Protein AF-A0A3M1DA93-F1 (afdb_monomer_lite)

Radius of gyration: 24.8 Å; chains: 1; bounding box: 54×38×64 Å

Sequence (195 aa):
GLRAFLDSPYNQVADVKMYYFFADISRTALIVLGVLFLLSIVIRNFWCRYLCPYGALLGLVSLVSPQKIRRDPVSCIDCAKCALACPSRIKVDKVRTVISDECTGCLNCVDVCPVKDTLWLESVPLKRRVPKRLVPALVVGGFVLITGLAMLTGHWQNNMSVNDYIRQRAAIRMYGHPTSLEDISRMNHQAQPRK

Secondary structure (DSSP, 8-state):
-HHHHHTSHHHHHHHHHHHHHHHT--HHHHHHHHHHHHHHHHTTTHIIIII-HHHHHHHHHHHH-SEEEEE-TTT-----HHHHH-TT---GGG-SB---TT-----HHHHT-SSTTSEEEEESS------TTHHHHHHHHHHHHHHHHHHHTTTTS----HHHHHHHHHTTTT-----SHHHHHHHHHHHSPP-

Structure (mmCIF, N/CA/C/O backbone):
data_AF-A0A3M1DA93-F1
#
_entry.id   AF-A0A3M1DA93-F1
#
loop_
_atom_site.group_PDB
_atom_site.id
_atom_site.type_symbol
_atom_site.label_atom_id
_atom_site.label_alt_id
_atom_site.label_comp_id
_atom_site.label_asym_id
_atom_site.label_entity_id
_atom_site.label_seq_id
_atom_site.pdbx_PDB_ins_code
_atom_site.Cartn_x
_atom_site.Cartn_y
_atom_site.Cartn_z
_atom_site.occupancy
_atom_site.B_iso_or_equiv
_atom_site.auth_seq_id
_atom_site.auth_comp_id
_atom_site.auth_asym_id
_atom_site.auth_atom_id
_atom_site.pdbx_PDB_model_num
ATOM 1 N N . GLY A 1 1 ? 28.855 5.219 -9.572 1.00 76.75 1 GLY A N 1
ATOM 2 C CA . GLY A 1 1 ? 28.128 6.073 -8.604 1.00 76.75 1 GLY A CA 1
ATOM 3 C C . GLY A 1 1 ? 26.712 6.328 -9.093 1.00 76.75 1 GLY A C 1
ATOM 4 O O . GLY A 1 1 ? 26.466 6.107 -10.269 1.00 76.75 1 GLY A O 1
ATOM 5 N N . LEU A 1 2 ? 25.801 6.789 -8.225 1.00 75.75 2 LEU A N 1
ATOM 6 C CA . LEU A 1 2 ? 24.363 6.932 -8.531 1.00 75.75 2 LEU A CA 1
ATOM 7 C C . LEU A 1 2 ? 24.076 7.735 -9.814 1.00 75.75 2 LEU A C 1
ATOM 9 O O . LEU A 1 2 ? 23.314 7.270 -10.650 1.00 75.75 2 LEU A O 1
ATOM 13 N N . ARG A 1 3 ? 24.743 8.881 -10.019 1.00 75.88 3 ARG A N 1
ATOM 14 C CA . ARG A 1 3 ? 24.588 9.691 -11.247 1.00 75.88 3 ARG A CA 1
ATOM 15 C C . ARG A 1 3 ? 24.952 8.915 -12.517 1.00 75.88 3 ARG A C 1
ATOM 17 O O . ARG A 1 3 ? 24.169 8.868 -13.449 1.00 75.88 3 ARG A O 1
ATOM 24 N N . ALA A 1 4 ? 26.074 8.195 -12.498 1.00 78.81 4 ALA A N 1
ATOM 25 C CA . ALA A 1 4 ? 26.498 7.369 -13.631 1.00 78.81 4 ALA A CA 1
ATOM 26 C C . ALA A 1 4 ? 25.526 6.217 -13.949 1.00 78.81 4 ALA A C 1
ATOM 28 O O . ALA A 1 4 ? 25.475 5.763 -15.086 1.00 78.81 4 ALA A O 1
ATOM 29 N N . PHE A 1 5 ? 24.772 5.729 -12.958 1.00 81.44 5 PHE A N 1
ATOM 30 C CA . PHE A 1 5 ? 23.715 4.744 -13.187 1.00 81.44 5 PHE A CA 1
ATOM 31 C C . PHE A 1 5 ? 22.460 5.396 -13.778 1.00 81.44 5 PHE A C 1
ATOM 33 O O . PHE A 1 5 ? 21.931 4.894 -14.766 1.00 81.44 5 PHE A O 1
ATOM 40 N N . LEU A 1 6 ? 22.018 6.524 -13.213 1.00 80.25 6 LEU A N 1
ATOM 41 C CA . LEU A 1 6 ? 20.842 7.261 -13.687 1.00 80.25 6 LEU A CA 1
ATOM 42 C C . LEU A 1 6 ? 20.991 7.714 -15.147 1.00 80.25 6 LEU A C 1
ATOM 44 O O . LEU A 1 6 ? 20.053 7.569 -15.929 1.00 80.25 6 LEU A O 1
ATOM 48 N N . ASP A 1 7 ? 22.191 8.162 -15.518 1.00 77.44 7 ASP A N 1
ATOM 49 C CA . ASP A 1 7 ? 22.525 8.611 -16.874 1.00 77.44 7 ASP A CA 1
ATOM 50 C C . ASP A 1 7 ? 22.908 7.452 -17.819 1.00 77.44 7 ASP A C 1
ATOM 52 O O . ASP A 1 7 ? 23.238 7.678 -18.984 1.00 77.44 7 ASP A O 1
ATOM 56 N N . SER A 1 8 ? 22.898 6.200 -17.343 1.00 82.31 8 SER A N 1
ATOM 57 C CA . SER A 1 8 ? 23.286 5.051 -18.165 1.00 82.31 8 SER A CA 1
ATOM 58 C C . SER A 1 8 ? 22.224 4.720 -19.226 1.00 82.31 8 SER A C 1
ATOM 60 O O . SER A 1 8 ? 21.025 4.792 -18.939 1.00 82.31 8 SER A O 1
ATOM 62 N N . PRO A 1 9 ? 22.627 4.274 -20.432 1.00 81.62 9 PRO A N 1
ATOM 63 C CA . PRO A 1 9 ? 21.685 3.841 -21.465 1.00 81.62 9 PRO A CA 1
ATOM 64 C C . PRO A 1 9 ? 20.725 2.741 -20.997 1.00 81.62 9 PRO A C 1
ATOM 66 O O . PRO A 1 9 ? 19.569 2.710 -21.407 1.00 81.62 9 PRO A O 1
ATOM 69 N N . TYR A 1 10 ? 21.179 1.856 -20.107 1.00 83.00 10 TYR A N 1
ATOM 70 C CA . TYR A 1 10 ? 20.340 0.838 -19.487 1.00 83.00 10 TYR A CA 1
ATOM 71 C C . TYR A 1 10 ? 19.151 1.443 -18.734 1.00 83.00 10 TYR A C 1
ATOM 73 O O . TYR A 1 10 ? 18.017 1.021 -18.957 1.00 83.00 10 TYR A O 1
ATOM 81 N N . ASN A 1 11 ? 19.400 2.434 -17.870 1.00 84.69 11 ASN A N 1
ATOM 82 C CA . ASN A 1 11 ? 18.350 3.072 -17.078 1.00 84.69 11 ASN A CA 1
ATOM 83 C C . ASN A 1 11 ? 17.325 3.776 -17.984 1.00 84.69 11 ASN A C 1
ATOM 85 O O . ASN A 1 11 ? 16.121 3.626 -17.805 1.00 84.69 11 ASN A O 1
ATOM 89 N N . GLN A 1 12 ? 17.806 4.438 -19.037 1.00 80.69 12 GLN A N 1
ATOM 90 C CA . GLN A 1 12 ? 16.956 5.077 -20.041 1.00 80.69 12 GLN A CA 1
ATOM 91 C C . GLN A 1 12 ? 16.078 4.060 -20.790 1.00 80.69 12 GLN A C 1
ATOM 93 O O . GLN A 1 12 ? 14.865 4.236 -20.892 1.00 80.69 12 GLN A O 1
ATOM 98 N N . VAL A 1 13 ? 16.654 2.945 -21.253 1.00 83.56 13 VAL A N 1
ATOM 99 C CA . VAL A 1 13 ? 15.903 1.866 -21.917 1.00 83.56 13 VAL A CA 1
ATOM 100 C C . VAL A 1 13 ? 14.877 1.234 -20.974 1.00 83.56 13 VAL A C 1
ATOM 102 O O . VAL A 1 13 ? 13.781 0.886 -21.420 1.00 83.56 13 VAL A O 1
ATOM 105 N N . ALA A 1 14 ? 15.204 1.081 -19.689 1.00 85.19 14 ALA A N 1
ATOM 106 C CA . ALA A 1 14 ? 14.275 0.576 -18.682 1.00 85.19 14 ALA A CA 1
ATOM 107 C C . ALA A 1 14 ? 13.064 1.509 -18.516 1.00 85.19 14 ALA A C 1
ATOM 109 O O . ALA A 1 14 ? 11.929 1.031 -18.567 1.00 85.19 14 ALA A O 1
ATOM 110 N N . ASP A 1 15 ? 13.289 2.823 -18.433 1.00 84.12 15 ASP A N 1
ATOM 111 C CA . ASP A 1 15 ? 12.224 3.830 -18.364 1.00 84.12 15 ASP A CA 1
ATOM 112 C C . ASP A 1 15 ? 11.337 3.808 -19.616 1.00 84.12 15 ASP A C 1
ATOM 114 O O . ASP A 1 15 ? 10.106 3.782 -19.516 1.00 84.12 15 ASP A O 1
ATOM 118 N N . VAL A 1 16 ? 11.939 3.745 -20.812 1.00 83.25 16 VAL A N 1
ATOM 119 C CA . VAL A 1 16 ? 11.180 3.647 -22.068 1.00 83.25 16 VAL A CA 1
ATOM 120 C C . VAL A 1 16 ? 10.345 2.361 -22.093 1.00 83.25 16 VAL A C 1
ATOM 122 O O . VAL A 1 16 ? 9.161 2.408 -22.426 1.00 83.25 16 VAL A O 1
ATOM 125 N N . LYS A 1 17 ? 10.906 1.211 -21.700 1.00 83.69 17 LYS A N 1
ATOM 126 C CA . LYS A 1 17 ? 10.166 -0.062 -21.621 1.00 83.69 17 LYS A CA 1
ATOM 127 C C . LYS A 1 17 ? 9.009 -0.001 -20.632 1.00 83.69 17 LYS A C 1
ATOM 129 O O . LYS A 1 17 ? 7.930 -0.501 -20.947 1.00 83.69 17 LYS A O 1
ATOM 134 N N . MET A 1 18 ? 9.218 0.612 -19.469 1.00 85.44 18 MET A N 1
ATOM 135 C CA . MET A 1 18 ? 8.167 0.815 -18.478 1.00 85.44 18 MET A CA 1
ATOM 136 C C . MET A 1 18 ? 7.025 1.647 -19.068 1.00 85.44 18 MET A C 1
ATOM 138 O O . MET A 1 18 ? 5.868 1.248 -18.966 1.00 85.44 18 MET A O 1
ATOM 142 N N . TYR A 1 19 ? 7.335 2.751 -19.753 1.00 85.19 19 TYR A N 1
ATOM 143 C CA . TYR A 1 19 ? 6.328 3.549 -20.453 1.00 85.19 19 TYR A CA 1
ATOM 144 C C . TYR A 1 19 ? 5.546 2.721 -21.488 1.00 85.19 19 TYR A C 1
ATOM 146 O O . TYR A 1 19 ? 4.317 2.752 -21.480 1.00 85.19 19 TYR A O 1
ATOM 154 N N . TYR A 1 20 ? 6.225 1.931 -22.330 1.00 81.19 20 TYR A N 1
ATOM 155 C CA . TYR A 1 20 ? 5.562 1.071 -23.323 1.00 81.19 20 TYR A CA 1
ATOM 156 C C . TYR A 1 20 ? 4.668 0.009 -22.701 1.00 81.19 20 TYR A C 1
ATOM 158 O O . TYR A 1 20 ? 3.603 -0.269 -23.235 1.00 81.19 20 TYR A O 1
ATOM 166 N N . PHE A 1 21 ? 5.070 -0.570 -21.573 1.00 83.00 21 PHE A N 1
ATOM 167 C CA . PHE A 1 21 ? 4.232 -1.524 -20.857 1.00 83.00 21 PHE A CA 1
ATOM 168 C C . PHE A 1 21 ? 2.886 -0.909 -20.440 1.00 83.00 21 PHE A C 1
ATOM 170 O O . PHE A 1 21 ? 1.860 -1.584 -20.505 1.00 83.00 21 PHE A O 1
ATOM 177 N N . PHE A 1 22 ? 2.877 0.367 -20.041 1.00 84.75 22 PHE A N 1
ATOM 178 C CA . PHE A 1 22 ? 1.650 1.078 -19.676 1.00 84.75 22 PHE A CA 1
ATOM 179 C C . PHE A 1 22 ? 0.872 1.611 -20.885 1.00 84.75 22 PHE A C 1
ATOM 181 O O . PHE A 1 22 ? -0.357 1.588 -20.861 1.00 84.75 22 PHE A O 1
ATOM 188 N N . ALA A 1 23 ? 1.560 2.081 -21.929 1.00 85.25 23 ALA A N 1
ATOM 189 C CA . ALA A 1 23 ? 0.930 2.596 -23.144 1.00 85.25 23 ALA A CA 1
ATOM 190 C C . ALA A 1 23 ? 0.296 1.475 -23.989 1.00 85.25 23 ALA A C 1
ATOM 192 O O . ALA A 1 23 ? -0.856 1.591 -24.400 1.00 85.25 23 ALA A O 1
ATOM 193 N N . ASP A 1 24 ? 1.019 0.370 -24.183 1.00 84.38 24 ASP A N 1
ATOM 194 C CA . ASP A 1 24 ? 0.592 -0.819 -24.926 1.00 84.38 24 ASP A CA 1
ATOM 195 C C . ASP A 1 24 ? 0.283 -1.969 -23.957 1.00 84.38 24 ASP A C 1
ATOM 197 O O . ASP A 1 24 ? 0.888 -3.047 -24.002 1.00 84.38 24 ASP A O 1
ATOM 201 N N . ILE A 1 25 ? -0.651 -1.731 -23.035 1.00 86.06 25 ILE A N 1
ATOM 202 C CA . ILE A 1 25 ? -0.985 -2.717 -22.008 1.00 86.06 25 ILE A CA 1
ATOM 203 C C . ILE A 1 25 ? -1.442 -4.044 -22.638 1.00 86.06 25 ILE A C 1
ATOM 205 O O . ILE A 1 25 ? -2.344 -4.104 -23.479 1.00 86.06 25 ILE A O 1
ATOM 209 N N . SER A 1 26 ? -0.800 -5.144 -22.239 1.00 87.44 26 SER A N 1
ATOM 210 C CA . SER A 1 26 ? -1.092 -6.456 -22.812 1.00 87.44 26 SER A CA 1
ATOM 211 C C . SER A 1 26 ? -2.476 -6.959 -22.384 1.00 87.44 26 SER A C 1
ATOM 213 O O . SER A 1 26 ? -2.961 -6.677 -21.286 1.00 87.44 26 SER A O 1
ATOM 215 N N . ARG A 1 27 ? -3.119 -7.774 -23.234 1.00 90.38 27 ARG A N 1
ATOM 216 C CA . ARG A 1 27 ? -4.423 -8.389 -22.909 1.00 90.38 27 ARG A CA 1
ATOM 217 C C . ARG A 1 27 ? -4.365 -9.207 -21.619 1.00 90.38 27 ARG A C 1
ATOM 219 O O . ARG A 1 27 ? -5.306 -9.182 -20.835 1.00 90.38 27 ARG A O 1
ATOM 226 N N . THR A 1 28 ? -3.256 -9.904 -21.381 1.00 88.88 28 THR A N 1
ATOM 227 C CA . THR A 1 28 ? -3.043 -10.675 -20.152 1.00 88.88 28 THR A CA 1
ATOM 228 C C . THR A 1 28 ? -2.943 -9.769 -18.929 1.00 88.88 28 THR A C 1
ATOM 230 O O . THR A 1 28 ? -3.584 -10.061 -17.923 1.00 88.88 28 THR A O 1
ATOM 233 N N . ALA A 1 29 ? -2.221 -8.645 -19.017 1.00 86.88 29 ALA A N 1
ATOM 234 C CA . ALA A 1 29 ? -2.136 -7.670 -17.933 1.00 86.88 29 ALA A CA 1
ATOM 235 C C . ALA A 1 29 ? -3.510 -7.071 -17.601 1.00 86.88 29 ALA A C 1
ATOM 237 O O . ALA A 1 29 ? -3.877 -7.009 -16.430 1.00 86.88 29 ALA A O 1
ATOM 238 N N . LEU A 1 30 ? -4.305 -6.715 -18.616 1.00 90.50 30 LEU A N 1
ATOM 239 C CA . LEU A 1 30 ? -5.678 -6.238 -18.421 1.00 90.50 30 LEU A CA 1
ATOM 240 C C . LEU A 1 30 ? -6.572 -7.278 -17.741 1.00 90.50 30 LEU A C 1
ATOM 242 O O . LEU A 1 30 ? -7.297 -6.935 -16.811 1.00 90.50 30 LEU A O 1
ATOM 246 N N . ILE A 1 31 ? -6.510 -8.543 -18.170 1.00 93.44 31 ILE A N 1
ATOM 247 C CA . ILE A 1 31 ? -7.290 -9.627 -17.557 1.00 93.44 31 ILE A CA 1
ATOM 248 C C . ILE A 1 31 ? -6.896 -9.798 -16.089 1.00 93.44 31 ILE A C 1
ATOM 250 O O . ILE A 1 31 ? -7.772 -9.836 -15.228 1.00 93.44 31 ILE A O 1
ATOM 254 N N . VAL A 1 32 ? -5.597 -9.856 -15.783 1.00 89.56 32 VAL A N 1
ATOM 255 C CA . VAL A 1 32 ? -5.112 -10.003 -14.403 1.00 89.56 32 VAL A CA 1
ATOM 256 C C . VAL A 1 32 ? -5.564 -8.823 -13.545 1.00 89.56 32 VAL A C 1
ATOM 258 O O . VAL A 1 32 ? -6.145 -9.038 -12.484 1.00 89.56 32 VAL A O 1
ATOM 261 N N . LEU A 1 33 ? -5.375 -7.585 -14.008 1.00 88.00 33 LEU A N 1
ATOM 262 C CA . LEU A 1 33 ? -5.822 -6.389 -13.287 1.00 88.00 33 LEU A CA 1
ATOM 263 C C . LEU A 1 33 ? -7.340 -6.380 -13.072 1.00 88.00 33 LEU A C 1
ATOM 265 O O . LEU A 1 33 ? -7.795 -6.079 -11.971 1.00 88.00 33 LEU A O 1
ATOM 269 N N . GLY A 1 34 ? -8.119 -6.757 -14.087 1.00 90.69 34 GLY A N 1
ATOM 270 C CA . GLY A 1 34 ? -9.575 -6.859 -13.996 1.00 90.69 34 GLY A CA 1
ATOM 271 C C . GLY A 1 34 ? -10.026 -7.910 -12.981 1.00 90.69 34 GLY A C 1
ATOM 272 O O . GLY A 1 34 ? -10.872 -7.626 -12.136 1.00 90.69 34 GLY A O 1
ATOM 273 N N . VAL A 1 35 ? -9.422 -9.101 -13.000 1.00 89.88 35 VAL A N 1
ATOM 274 C CA . VAL A 1 35 ? -9.703 -10.169 -12.027 1.00 89.88 35 VAL A CA 1
ATOM 275 C C . VAL A 1 35 ? -9.356 -9.718 -10.610 1.00 89.88 35 VAL A C 1
ATOM 277 O O . VAL A 1 35 ? -10.163 -9.892 -9.700 1.00 89.88 35 VAL A O 1
ATOM 280 N N . LEU A 1 36 ? -8.196 -9.088 -10.412 1.00 85.69 36 LEU A N 1
ATOM 281 C CA . LEU A 1 36 ? -7.790 -8.554 -9.111 1.00 85.69 36 LEU A CA 1
ATOM 282 C C . LEU A 1 36 ? -8.739 -7.460 -8.611 1.00 85.69 36 LEU A C 1
ATOM 284 O O . LEU A 1 36 ? -9.077 -7.435 -7.426 1.00 85.69 36 LEU A O 1
ATOM 288 N N . PHE A 1 37 ? -9.200 -6.584 -9.503 1.00 85.94 37 PHE A N 1
ATOM 289 C CA . PHE A 1 37 ? -10.173 -5.547 -9.181 1.00 85.94 37 PHE A CA 1
ATOM 290 C C . PHE A 1 37 ? -11.515 -6.148 -8.744 1.00 85.94 37 PHE A C 1
ATOM 292 O O . PHE A 1 37 ? -12.028 -5.795 -7.682 1.00 85.94 37 PHE A O 1
ATOM 299 N N . LEU A 1 38 ? -12.045 -7.115 -9.500 1.00 88.75 38 LEU A N 1
ATOM 300 C CA . LEU A 1 38 ? -13.285 -7.817 -9.157 1.00 88.75 38 LEU A CA 1
ATOM 301 C C . LEU A 1 38 ? -13.159 -8.583 -7.833 1.00 88.75 38 LEU A C 1
ATOM 303 O O . LEU A 1 38 ? -14.034 -8.478 -6.973 1.00 88.75 38 LEU A O 1
ATOM 307 N N . LEU A 1 39 ? -12.048 -9.291 -7.622 1.00 84.50 39 LEU A N 1
ATOM 308 C CA . LEU A 1 39 ? -11.764 -9.982 -6.362 1.00 84.50 39 LEU A CA 1
ATOM 309 C C . LEU A 1 39 ? -11.691 -9.015 -5.177 1.00 84.50 39 LEU A C 1
ATOM 311 O O . LEU A 1 39 ? -12.155 -9.361 -4.097 1.00 84.50 39 LEU A O 1
ATOM 315 N N . SER A 1 40 ? -11.163 -7.803 -5.368 1.00 79.38 40 SER A N 1
ATOM 316 C CA . SER A 1 40 ? -11.105 -6.772 -4.322 1.00 79.38 40 SER A CA 1
ATOM 317 C C . SER A 1 40 ? -12.490 -6.242 -3.920 1.00 79.38 40 SER A C 1
ATOM 319 O O . SER A 1 40 ? -12.697 -5.851 -2.769 1.00 79.38 40 SER A O 1
ATOM 321 N N . ILE A 1 41 ? -13.460 -6.257 -4.844 1.00 80.88 41 ILE A N 1
ATOM 322 C CA . ILE A 1 41 ? -14.857 -5.893 -4.558 1.00 80.88 41 ILE A CA 1
ATOM 323 C C . ILE A 1 41 ? -15.546 -7.001 -3.755 1.00 80.88 41 ILE A C 1
ATOM 325 O O . ILE A 1 41 ? -16.228 -6.716 -2.771 1.00 80.88 41 ILE A O 1
ATOM 329 N N . VAL A 1 42 ? -15.353 -8.263 -4.151 1.00 80.62 42 VAL A N 1
ATOM 330 C CA . VAL A 1 42 ? -15.974 -9.419 -3.481 1.00 80.62 42 VAL A CA 1
ATOM 331 C C . VAL A 1 42 ? -15.343 -9.667 -2.107 1.00 80.62 42 VAL A C 1
ATOM 333 O O . VAL A 1 42 ? -16.040 -9.921 -1.125 1.00 80.62 42 VAL A O 1
ATOM 336 N N . ILE A 1 43 ? -14.017 -9.563 -2.018 1.00 74.88 43 ILE A N 1
ATOM 337 C CA . ILE A 1 43 ? -13.236 -9.744 -0.798 1.00 74.88 43 ILE A CA 1
ATOM 338 C C . ILE A 1 43 ? -12.521 -8.427 -0.507 1.00 74.88 43 ILE A C 1
ATOM 340 O O . ILE A 1 43 ? -11.503 -8.103 -1.124 1.00 74.88 43 ILE A O 1
ATOM 344 N N . ARG A 1 44 ? -13.038 -7.677 0.476 1.00 69.62 44 ARG A N 1
ATOM 345 C CA . ARG A 1 44 ? -12.447 -6.397 0.892 1.00 69.62 44 ARG A CA 1
ATOM 346 C C . ARG A 1 44 ? -10.948 -6.559 1.133 1.00 69.62 44 ARG A C 1
ATOM 348 O O . ARG A 1 44 ? -10.539 -7.322 2.007 1.00 69.62 44 ARG A O 1
ATOM 355 N N . ASN A 1 45 ? -10.153 -5.785 0.399 1.00 68.19 45 ASN A N 1
ATOM 356 C CA . ASN A 1 45 ? -8.694 -5.745 0.511 1.00 68.19 45 ASN A CA 1
ATOM 357 C C . ASN A 1 45 ? -7.992 -7.084 0.190 1.00 68.19 45 ASN A C 1
ATOM 359 O O . ASN A 1 45 ? -6.937 -7.363 0.761 1.00 68.19 45 ASN A O 1
ATOM 363 N N . PHE A 1 46 ? -8.533 -7.898 -0.729 1.00 75.50 46 PHE A N 1
ATOM 364 C CA . PHE A 1 46 ? -7.954 -9.191 -1.139 1.00 75.50 46 PHE A CA 1
ATOM 365 C C . PHE A 1 46 ? -6.462 -9.109 -1.483 1.00 75.50 46 PHE A C 1
ATOM 367 O O . PHE A 1 46 ? -5.657 -9.879 -0.959 1.00 75.50 46 PHE A O 1
ATOM 374 N N . TRP A 1 47 ? -6.090 -8.138 -2.324 1.00 74.19 47 TRP A N 1
ATOM 375 C CA . TRP A 1 47 ? -4.703 -7.935 -2.740 1.00 74.19 47 TRP A CA 1
ATOM 376 C C . TRP A 1 47 ? -3.788 -7.705 -1.538 1.00 74.19 47 TRP A C 1
ATOM 378 O O . TRP A 1 47 ? -2.801 -8.414 -1.363 1.00 74.19 47 TRP A O 1
ATOM 388 N N . CYS A 1 48 ? -4.154 -6.758 -0.672 1.00 69.19 48 CYS A N 1
ATOM 389 C CA . CYS A 1 48 ? -3.370 -6.412 0.508 1.00 69.19 48 CYS A CA 1
ATOM 390 C C . CYS A 1 48 ? -3.289 -7.555 1.528 1.00 69.19 48 CYS A C 1
ATOM 392 O O . CYS A 1 48 ? -2.313 -7.612 2.264 1.00 69.19 48 CYS A O 1
ATOM 394 N N . ARG A 1 49 ? -4.286 -8.449 1.580 1.00 68.19 49 ARG A N 1
ATOM 395 C CA . ARG A 1 49 ? -4.324 -9.566 2.532 1.00 68.19 49 ARG A CA 1
ATOM 396 C C . ARG A 1 49 ? -3.537 -10.792 2.069 1.00 68.19 49 ARG A C 1
ATOM 398 O O . ARG A 1 49 ? -2.912 -11.433 2.903 1.00 68.19 49 ARG A O 1
ATOM 405 N N . TYR A 1 50 ? -3.594 -11.131 0.781 1.00 71.44 50 TYR A N 1
ATOM 406 C CA . TYR A 1 50 ? -3.110 -12.431 0.300 1.00 71.44 50 TYR A CA 1
ATOM 407 C C . TYR A 1 50 ? -1.970 -12.356 -0.715 1.00 71.44 50 TYR A C 1
ATOM 409 O O . TYR A 1 50 ? -1.141 -13.258 -0.749 1.00 71.44 50 TYR A O 1
ATOM 417 N N . LEU A 1 51 ? -1.932 -11.325 -1.564 1.00 72.75 51 LEU A N 1
ATOM 418 C CA . LEU A 1 51 ? -0.990 -11.268 -2.692 1.00 72.75 51 LEU A CA 1
ATOM 419 C C . LEU A 1 51 ? 0.127 -10.244 -2.483 1.00 72.75 51 LEU A C 1
ATOM 421 O O . LEU A 1 51 ? 1.190 -10.353 -3.088 1.00 72.75 51 LEU A O 1
ATOM 425 N N . CYS A 1 52 ? -0.099 -9.236 -1.643 1.00 75.75 52 CYS A N 1
ATOM 426 C CA . CYS A 1 52 ? 0.844 -8.151 -1.455 1.00 75.75 52 CYS A CA 1
ATOM 427 C C . CYS A 1 52 ? 1.954 -8.552 -0.464 1.00 75.75 52 CYS A C 1
ATOM 429 O O . CYS A 1 52 ? 1.653 -8.758 0.714 1.00 75.75 52 CYS A O 1
ATOM 431 N N . PRO A 1 53 ? 3.240 -8.572 -0.864 1.00 73.38 53 PRO A N 1
ATOM 432 C CA . PRO A 1 53 ? 4.347 -8.828 0.066 1.00 73.38 53 PRO A CA 1
ATOM 433 C C . PRO A 1 53 ? 4.445 -7.743 1.150 1.00 73.38 53 PRO A C 1
ATOM 435 O O . PRO A 1 53 ? 4.774 -8.026 2.301 1.00 73.38 53 PRO A O 1
ATOM 438 N N . TYR A 1 54 ? 4.059 -6.506 0.816 1.00 72.06 54 TYR A N 1
ATOM 439 C CA . TYR A 1 54 ? 3.905 -5.434 1.799 1.00 72.06 54 TYR A CA 1
ATOM 440 C C . TYR A 1 54 ? 2.776 -5.701 2.796 1.00 72.06 54 TYR A C 1
ATOM 442 O O . TYR A 1 54 ? 2.848 -5.197 3.907 1.00 72.06 54 TYR A O 1
ATOM 450 N N . GLY A 1 55 ? 1.761 -6.494 2.447 1.00 68.69 55 GLY A N 1
ATOM 451 C CA . GLY A 1 55 ? 0.699 -6.901 3.366 1.00 68.69 55 GLY A CA 1
ATOM 452 C C . GLY A 1 55 ? 1.231 -7.714 4.544 1.00 68.69 55 GLY A C 1
ATOM 453 O O . GLY A 1 55 ? 0.919 -7.405 5.690 1.00 68.69 55 GLY A O 1
ATOM 454 N N . ALA A 1 56 ? 2.115 -8.679 4.273 1.00 69.56 56 ALA A N 1
ATOM 455 C CA . ALA A 1 56 ? 2.780 -9.470 5.309 1.00 69.56 56 ALA A CA 1
ATOM 456 C C . ALA A 1 56 ? 3.698 -8.606 6.192 1.00 69.56 56 ALA A C 1
ATOM 458 O O . ALA A 1 56 ? 3.663 -8.703 7.419 1.00 69.56 56 ALA A O 1
ATOM 459 N N . LEU A 1 57 ? 4.467 -7.701 5.577 1.00 72.38 57 LEU A N 1
ATOM 460 C CA . LEU A 1 57 ? 5.300 -6.744 6.311 1.00 72.38 57 LEU A CA 1
ATOM 461 C C . LEU A 1 57 ? 4.455 -5.793 7.166 1.00 72.38 57 LEU A C 1
ATOM 463 O O . LEU A 1 57 ? 4.787 -5.555 8.321 1.00 72.38 57 LEU A O 1
ATOM 467 N N . LEU A 1 58 ? 3.346 -5.277 6.634 1.00 67.69 58 LEU A N 1
ATOM 468 C CA . LEU A 1 58 ? 2.420 -4.409 7.360 1.00 67.69 58 LEU A CA 1
ATOM 469 C C . LEU A 1 58 ? 1.708 -5.150 8.491 1.00 67.69 58 LEU A C 1
ATOM 471 O O . LEU A 1 58 ? 1.464 -4.534 9.520 1.00 67.69 58 LEU A O 1
ATOM 475 N N . GLY A 1 59 ? 1.415 -6.443 8.346 1.00 67.06 59 GLY A N 1
ATOM 476 C CA . GLY A 1 59 ? 0.884 -7.270 9.430 1.00 67.06 59 GLY A CA 1
ATOM 477 C C . GLY A 1 59 ? 1.890 -7.456 10.567 1.00 67.06 59 GLY A C 1
ATOM 478 O O . GLY A 1 59 ? 1.557 -7.256 11.736 1.00 67.06 59 GLY A O 1
ATOM 479 N N . LEU A 1 60 ? 3.159 -7.714 10.233 1.00 70.88 60 LEU A N 1
ATOM 480 C CA . LEU A 1 60 ? 4.248 -7.782 11.212 1.00 70.88 60 LEU A CA 1
ATOM 481 C C . LEU A 1 60 ? 4.482 -6.427 11.898 1.00 70.88 60 LEU A C 1
ATOM 483 O O . LEU A 1 60 ? 4.574 -6.347 13.124 1.00 70.88 60 LEU A O 1
ATOM 487 N N . VAL A 1 61 ? 4.513 -5.344 11.117 1.00 72.0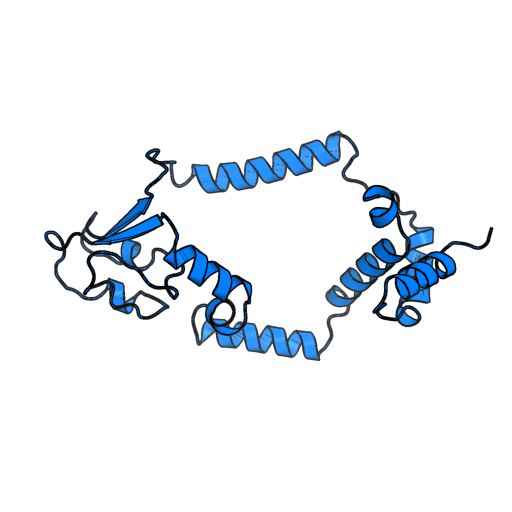6 61 VAL A N 1
ATOM 488 C CA . VAL A 1 61 ? 4.599 -3.976 11.640 1.00 72.06 61 VAL A CA 1
ATOM 489 C C . VAL A 1 61 ? 3.380 -3.665 12.494 1.00 72.06 61 VAL A C 1
ATOM 491 O O . VAL A 1 61 ? 3.543 -3.067 13.545 1.00 72.06 61 VAL A O 1
ATOM 494 N N . SER A 1 62 ? 2.177 -4.098 12.117 1.00 68.31 62 SER A N 1
ATOM 495 C CA . SER A 1 62 ? 0.961 -3.904 12.906 1.00 68.31 62 SER A CA 1
ATOM 496 C C . SER A 1 62 ? 1.048 -4.616 14.245 1.00 68.31 62 SER A C 1
ATOM 498 O O . SER A 1 62 ? 0.679 -4.025 15.258 1.00 68.31 62 SER A O 1
ATOM 500 N N . LEU A 1 63 ? 1.612 -5.827 14.301 1.00 70.25 63 LEU A N 1
ATOM 501 C CA . LEU A 1 63 ? 1.833 -6.563 15.545 1.00 70.25 63 LEU A CA 1
ATOM 502 C C . LEU A 1 63 ? 2.758 -5.800 16.507 1.00 70.25 63 LEU A C 1
ATOM 504 O O . LEU A 1 63 ? 2.434 -5.691 17.691 1.00 70.25 63 LEU A O 1
ATOM 508 N N . VAL A 1 64 ? 3.831 -5.199 15.991 1.00 73.94 64 VAL A N 1
ATOM 509 C CA . VAL A 1 64 ? 4.810 -4.409 16.766 1.00 73.94 64 VAL A CA 1
ATOM 510 C C . VAL A 1 64 ? 4.403 -2.931 16.902 1.00 73.94 64 VAL A C 1
ATOM 512 O O . VAL A 1 64 ? 4.969 -2.192 17.706 1.00 73.94 64 VAL A O 1
ATOM 515 N N . SER A 1 65 ? 3.393 -2.484 16.151 1.00 71.56 65 SER A N 1
ATOM 516 C CA . SER A 1 65 ? 3.053 -1.070 16.021 1.00 71.56 65 SER A CA 1
ATOM 517 C C . SER A 1 65 ? 2.659 -0.473 17.371 1.00 71.56 65 SER A C 1
ATOM 519 O O . SER A 1 65 ? 1.800 -1.026 18.066 1.00 71.56 65 SER A O 1
ATOM 521 N N . PRO A 1 66 ? 3.200 0.705 17.722 1.00 71.06 66 PRO A N 1
ATOM 522 C CA . PRO A 1 66 ? 2.805 1.426 18.921 1.00 71.06 66 PRO A CA 1
ATOM 523 C C . PRO A 1 66 ? 1.422 2.088 18.776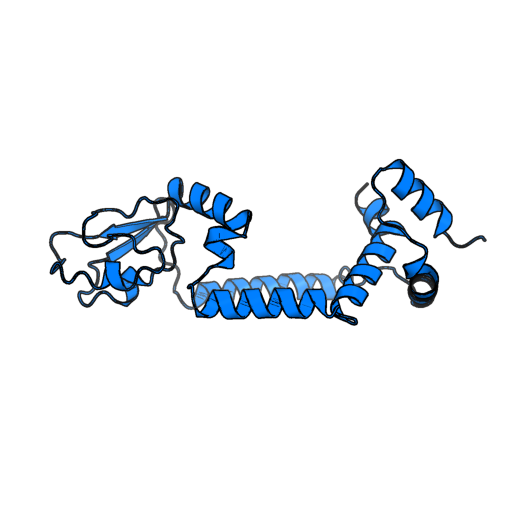 1.00 71.06 66 PRO A C 1
ATOM 525 O O . PRO A 1 66 ? 0.971 2.759 19.701 1.00 71.06 66 PRO A O 1
ATOM 528 N N . GLN A 1 67 ? 0.754 1.944 17.626 1.00 79.62 67 GLN A N 1
ATOM 529 C CA . GLN A 1 67 ? -0.613 2.402 17.393 1.00 79.62 67 GLN A CA 1
ATOM 530 C C . GLN A 1 67 ? -1.569 1.209 17.458 1.00 79.62 67 GLN A C 1
ATOM 532 O O . GLN A 1 67 ? -1.623 0.394 16.537 1.00 79.62 67 GLN A O 1
ATOM 537 N N . LYS A 1 68 ? -2.328 1.098 18.551 1.00 86.25 68 LYS A N 1
ATOM 538 C CA . LYS A 1 68 ? -3.257 -0.014 18.797 1.00 86.25 68 LYS A CA 1
ATOM 539 C C . LYS A 1 68 ? -4.669 0.495 19.029 1.00 86.25 68 LYS A C 1
ATOM 541 O O . LYS A 1 68 ? -4.873 1.526 19.662 1.00 86.25 68 LYS A O 1
ATOM 546 N N . ILE A 1 69 ? -5.658 -0.253 18.549 1.00 89.31 69 ILE A N 1
ATOM 547 C CA . ILE A 1 69 ? -7.059 0.030 18.866 1.00 89.31 69 ILE A CA 1
ATOM 548 C C . ILE A 1 69 ? -7.343 -0.497 20.273 1.00 89.31 69 ILE A C 1
ATOM 550 O O . ILE A 1 69 ? -7.126 -1.679 20.564 1.00 89.31 69 ILE A O 1
ATOM 554 N N . ARG A 1 70 ? -7.824 0.393 21.136 1.00 89.56 70 ARG A N 1
ATOM 555 C CA . ARG A 1 70 ? -8.197 0.124 22.524 1.00 89.56 70 ARG A CA 1
ATOM 556 C C . ARG A 1 70 ? -9.704 0.222 22.673 1.00 89.56 70 ARG A C 1
ATOM 558 O O . ARG A 1 70 ? -10.338 1.061 22.038 1.00 89.56 70 ARG A O 1
ATOM 565 N N . ARG A 1 71 ? -10.253 -0.663 23.498 1.00 92.25 71 ARG A N 1
ATOM 566 C CA . ARG A 1 71 ? -11.657 -0.687 23.890 1.00 92.25 71 ARG A CA 1
ATOM 567 C C . ARG A 1 71 ? -11.746 -0.464 25.390 1.00 92.25 71 ARG A C 1
ATOM 569 O O . ARG A 1 71 ? -11.062 -1.148 26.155 1.00 92.25 71 ARG A O 1
ATOM 576 N N . ASP A 1 72 ? -12.630 0.433 25.792 1.00 93.25 72 ASP A N 1
ATOM 577 C CA . ASP A 1 72 ? -13.074 0.532 27.173 1.00 93.25 72 ASP A CA 1
ATOM 578 C C . ASP A 1 72 ? -14.215 -0.473 27.428 1.00 93.25 72 ASP A C 1
ATOM 580 O O . ASP A 1 72 ? -15.286 -0.350 26.828 1.00 93.25 72 ASP A O 1
ATOM 584 N N . PRO A 1 73 ? -14.007 -1.503 28.269 1.00 90.12 73 PRO A N 1
ATOM 585 C CA . PRO A 1 73 ? -15.055 -2.466 28.585 1.00 90.12 73 PRO A CA 1
ATOM 586 C C . PRO A 1 73 ? -16.179 -1.861 29.435 1.00 90.12 73 PRO A C 1
ATOM 588 O O . PRO A 1 73 ? -17.269 -2.415 29.426 1.00 90.12 73 PRO A O 1
ATOM 591 N N . VAL A 1 74 ? -15.947 -0.744 30.136 1.00 91.94 74 VAL A N 1
ATOM 592 C CA . VAL A 1 74 ? -16.947 -0.128 31.023 1.00 91.94 74 VAL A CA 1
ATOM 593 C C . VAL A 1 74 ? -18.017 0.613 30.224 1.00 91.94 74 VAL A C 1
ATOM 595 O O . VAL A 1 74 ? -19.204 0.449 30.486 1.00 91.94 74 VAL A O 1
ATOM 598 N N . SER A 1 75 ? -17.621 1.402 29.223 1.00 92.38 75 SER A N 1
ATOM 599 C CA . SER A 1 75 ? -18.567 2.107 28.345 1.00 92.38 75 SER A CA 1
ATOM 600 C C . SER A 1 75 ? -19.166 1.231 27.239 1.00 92.38 75 SER A C 1
ATOM 602 O O . SER A 1 75 ? -20.112 1.640 26.563 1.00 92.38 75 SER A O 1
ATOM 604 N N . CYS A 1 76 ? -18.637 0.027 27.012 1.00 92.44 76 CYS A N 1
ATOM 605 C CA . CYS A 1 76 ? -19.092 -0.819 25.919 1.00 92.44 76 CYS A CA 1
ATOM 606 C C . CYS A 1 76 ? -20.396 -1.559 26.237 1.00 92.44 76 CYS A C 1
ATOM 608 O O . CYS A 1 76 ? -20.488 -2.289 27.210 1.00 92.44 76 CYS A O 1
ATOM 610 N N . ILE A 1 77 ? -21.362 -1.461 25.323 1.00 94.06 77 ILE A N 1
ATOM 611 C CA . ILE A 1 77 ? -22.677 -2.120 25.411 1.00 94.06 77 ILE A CA 1
ATOM 612 C C . ILE A 1 77 ? -22.739 -3.504 24.728 1.00 94.06 77 ILE A C 1
ATOM 614 O O . ILE A 1 77 ? -23.817 -3.959 24.361 1.00 94.06 77 ILE A O 1
ATOM 618 N N . ASP A 1 78 ? -21.591 -4.121 24.432 1.00 92.75 78 ASP A N 1
ATOM 619 C CA . ASP A 1 78 ? -21.470 -5.460 23.813 1.00 92.75 78 ASP A CA 1
ATOM 620 C C . ASP A 1 78 ? -22.310 -5.710 22.535 1.00 92.75 78 ASP A C 1
ATOM 622 O O . ASP A 1 78 ? -22.657 -6.837 22.196 1.00 92.75 78 ASP A O 1
ATOM 626 N N . CYS A 1 79 ? -22.580 -4.666 21.745 1.00 93.88 79 CYS A N 1
ATOM 627 C CA . CYS A 1 79 ? -23.415 -4.762 20.537 1.00 93.88 79 CYS A CA 1
ATOM 628 C C . CYS A 1 79 ? -22.777 -5.485 19.327 1.00 93.88 79 CYS A C 1
ATOM 630 O O . CYS A 1 79 ? -23.400 -5.555 18.270 1.00 93.88 79 CYS A O 1
ATOM 632 N N . ALA A 1 80 ? -21.520 -5.935 19.428 1.00 93.62 80 ALA A N 1
ATOM 633 C CA . ALA A 1 80 ? -20.736 -6.628 18.388 1.00 93.62 80 ALA A CA 1
ATOM 634 C C . ALA A 1 80 ? -20.593 -5.935 17.005 1.00 93.62 80 ALA A C 1
ATOM 636 O O . ALA A 1 80 ? -19.942 -6.471 16.105 1.00 93.62 80 ALA A O 1
ATOM 637 N N . LYS A 1 81 ? -21.109 -4.710 16.821 1.00 94.31 81 LYS A N 1
ATOM 638 C CA . LYS A 1 81 ? -21.020 -3.953 15.554 1.00 94.31 81 LYS A CA 1
ATOM 639 C C . LYS A 1 81 ? -19.582 -3.746 15.074 1.00 94.31 81 LYS A C 1
ATOM 641 O O . LYS A 1 81 ? -19.314 -3.826 13.879 1.00 94.31 81 LYS A O 1
ATOM 646 N N . CYS A 1 82 ? -18.648 -3.520 15.998 1.00 94.25 82 CYS A N 1
ATOM 647 C CA . CYS A 1 82 ? -17.231 -3.352 15.680 1.00 94.25 82 CYS A CA 1
ATOM 648 C C . CYS A 1 82 ? -16.596 -4.618 15.074 1.00 94.25 82 CYS A C 1
ATOM 650 O O . CYS A 1 82 ? -15.778 -4.499 14.164 1.00 94.25 82 CYS A O 1
ATOM 652 N N . ALA A 1 83 ? -16.994 -5.812 15.527 1.00 93.62 83 ALA A N 1
ATOM 653 C CA . ALA A 1 83 ? -16.522 -7.081 14.976 1.00 93.62 83 ALA A CA 1
ATOM 654 C C . ALA A 1 83 ? -17.125 -7.365 13.593 1.00 93.62 83 ALA A C 1
ATOM 656 O O . ALA A 1 83 ? -16.413 -7.805 12.693 1.00 93.62 83 ALA A O 1
ATOM 657 N N . LEU A 1 84 ? -18.405 -7.028 13.392 1.00 92.62 84 LEU A N 1
ATOM 658 C CA . LEU A 1 84 ? -19.084 -7.139 12.093 1.00 92.62 84 LEU A CA 1
ATOM 659 C C . LEU A 1 84 ? -18.507 -6.182 11.038 1.00 92.62 84 LEU A C 1
ATOM 661 O O . LEU A 1 84 ? -18.399 -6.538 9.867 1.00 92.62 84 LEU A O 1
ATOM 665 N N . ALA A 1 85 ? -18.118 -4.971 11.440 1.00 91.44 85 ALA A N 1
ATOM 666 C CA . ALA A 1 85 ? -17.527 -3.986 10.535 1.00 91.44 85 ALA A CA 1
ATOM 667 C C . ALA A 1 85 ? -16.050 -4.262 10.203 1.00 91.44 85 ALA A C 1
ATOM 669 O O . ALA A 1 85 ? -15.530 -3.718 9.222 1.00 91.44 85 ALA A O 1
ATOM 670 N N . CYS A 1 86 ? -15.363 -5.080 11.009 1.00 90.75 86 CYS A N 1
ATOM 671 C CA . CYS A 1 86 ? -13.955 -5.395 10.807 1.00 90.75 86 CYS A CA 1
ATOM 672 C C . CYS A 1 86 ? -13.772 -6.209 9.511 1.00 90.75 86 CYS A C 1
ATOM 674 O O . CYS A 1 86 ? -14.244 -7.345 9.436 1.00 90.75 86 CYS A O 1
ATOM 676 N N . PRO A 1 87 ? -13.051 -5.694 8.494 1.00 85.56 87 PRO A N 1
ATOM 677 C CA . PRO A 1 87 ? -12.837 -6.433 7.247 1.00 85.56 87 PRO A CA 1
ATOM 678 C C . PRO A 1 87 ? -12.036 -7.726 7.467 1.00 85.56 87 PRO A C 1
ATOM 680 O O . PRO A 1 87 ? -12.257 -8.714 6.770 1.00 85.56 87 PRO A O 1
ATOM 683 N N . SER A 1 88 ? -11.167 -7.745 8.480 1.00 85.81 88 SER A N 1
ATOM 684 C CA . SER A 1 88 ? -10.391 -8.921 8.890 1.00 85.81 88 SER A CA 1
ATOM 685 C C . SER A 1 88 ? -11.171 -9.868 9.813 1.00 85.81 88 SER A C 1
ATOM 687 O O . SER A 1 88 ? -10.630 -10.873 10.248 1.00 85.81 88 SER A O 1
ATOM 689 N N . ARG A 1 89 ? -12.449 -9.582 10.119 1.00 87.12 89 ARG A N 1
ATOM 690 C CA . ARG A 1 89 ? -13.309 -10.375 11.024 1.00 87.12 89 ARG A CA 1
ATOM 691 C C . ARG A 1 89 ? -12.710 -10.609 12.419 1.00 87.12 89 ARG A C 1
ATOM 693 O O . ARG A 1 89 ? -12.983 -11.621 13.063 1.00 87.12 89 ARG A O 1
ATOM 700 N N . ILE A 1 90 ? -11.911 -9.660 12.904 1.00 90.12 90 ILE A N 1
ATOM 701 C CA . ILE A 1 90 ? -11.356 -9.704 14.257 1.00 90.12 90 ILE A CA 1
ATOM 702 C C . ILE A 1 90 ? -12.495 -9.487 15.262 1.00 90.12 90 ILE A C 1
ATOM 704 O O . ILE A 1 90 ? -13.312 -8.578 15.099 1.00 90.12 90 ILE A O 1
ATOM 708 N N . LYS A 1 91 ? -12.531 -10.287 16.335 1.00 92.62 91 LYS A N 1
ATOM 709 C CA . LYS A 1 91 ? -13.499 -10.159 17.443 1.00 92.62 91 LYS A CA 1
ATOM 710 C C . LYS A 1 91 ? -13.158 -8.977 18.358 1.00 92.62 91 LYS A C 1
ATOM 712 O O . LYS A 1 91 ? -12.780 -9.147 19.517 1.00 92.62 91 LYS A O 1
ATOM 717 N N . VAL A 1 92 ? -13.243 -7.763 17.812 1.00 92.25 92 VAL A N 1
ATOM 718 C CA . VAL A 1 92 ? -12.918 -6.502 18.506 1.00 92.25 92 VAL A CA 1
ATOM 719 C C . VAL A 1 92 ? -13.784 -6.307 19.762 1.00 92.25 92 VAL A C 1
ATOM 721 O O . VAL A 1 92 ? -13.338 -5.740 20.754 1.00 92.25 92 VAL A O 1
ATOM 724 N N . ASP A 1 93 ? -15.005 -6.836 19.754 1.00 92.31 93 ASP A N 1
ATOM 725 C CA . ASP A 1 93 ? -15.972 -6.828 20.855 1.00 92.31 93 ASP A CA 1
ATOM 726 C C . ASP A 1 93 ? -15.629 -7.785 22.009 1.00 92.31 93 ASP A C 1
ATOM 728 O O . ASP A 1 93 ? -16.342 -7.808 23.008 1.00 92.31 93 ASP A O 1
ATOM 732 N N . LYS A 1 94 ? -14.568 -8.590 21.907 1.00 91.81 94 LYS A N 1
ATOM 733 C CA . LYS A 1 94 ? -14.144 -9.518 22.973 1.00 91.81 94 LYS A CA 1
ATOM 734 C C . LYS A 1 94 ? -12.771 -9.207 23.548 1.00 91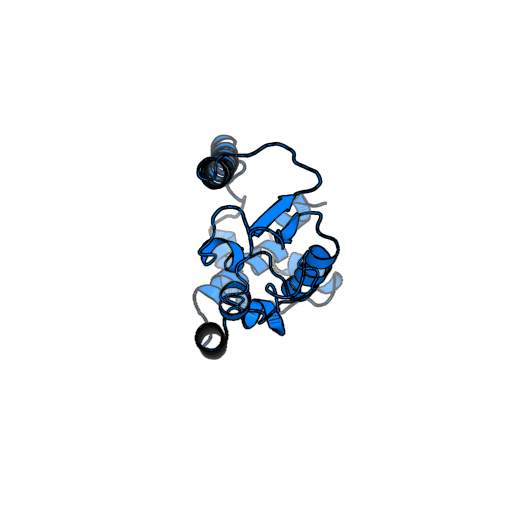.81 94 LYS A C 1
ATOM 736 O O . LYS A 1 94 ? -12.389 -9.793 24.554 1.00 91.81 94 LYS A O 1
ATOM 741 N N . VAL A 1 95 ? -12.044 -8.266 22.954 1.00 91.38 95 VAL A N 1
ATOM 742 C CA . VAL A 1 95 ? -10.687 -7.914 23.377 1.00 91.38 95 VAL A CA 1
ATOM 743 C C . VAL A 1 95 ? -10.626 -6.475 23.876 1.00 91.38 95 VAL A C 1
ATOM 745 O O . VAL A 1 95 ? -11.281 -5.584 23.340 1.00 91.38 95 VAL A O 1
ATOM 748 N N . ARG A 1 96 ? -9.808 -6.226 24.904 1.00 90.38 96 ARG A N 1
ATOM 749 C CA . ARG A 1 96 ? -9.523 -4.863 25.390 1.00 90.38 96 ARG A CA 1
ATOM 750 C C . ARG A 1 96 ? -8.589 -4.106 24.444 1.00 90.38 96 ARG A C 1
ATOM 752 O O . ARG A 1 96 ? -8.613 -2.883 24.367 1.00 90.38 96 ARG A O 1
ATOM 759 N N . THR A 1 97 ? -7.705 -4.825 23.761 1.00 90.06 97 THR A N 1
ATOM 760 C CA . THR A 1 97 ? -6.746 -4.271 22.799 1.00 90.06 97 THR A CA 1
ATOM 761 C C . THR A 1 97 ? -6.704 -5.171 21.585 1.00 90.06 97 THR A C 1
ATOM 763 O O . THR A 1 97 ? -6.551 -6.382 21.728 1.00 90.06 97 THR A O 1
ATOM 766 N N . VAL A 1 98 ? -6.817 -4.587 20.398 1.00 89.31 98 VAL A N 1
ATOM 767 C CA . VAL A 1 98 ? -6.689 -5.336 19.150 1.00 89.31 98 VAL A CA 1
ATOM 768 C C . VAL A 1 98 ? -5.207 -5.588 18.887 1.00 89.31 98 VAL A C 1
ATOM 770 O O . VAL A 1 98 ? -4.476 -4.689 18.473 1.00 89.31 98 VAL A O 1
ATOM 773 N N . ILE A 1 99 ? -4.765 -6.815 19.154 1.00 87.38 99 ILE A N 1
ATOM 774 C CA . ILE A 1 99 ? -3.422 -7.305 18.836 1.00 87.38 99 ILE A CA 1
ATOM 775 C C . ILE A 1 99 ? -3.601 -8.466 17.863 1.00 87.38 99 ILE A C 1
ATOM 777 O O . ILE A 1 99 ? -3.948 -9.572 18.260 1.00 87.38 99 ILE A O 1
ATOM 781 N N . SER A 1 100 ? -3.445 -8.173 16.578 1.00 83.19 100 SER A N 1
ATOM 782 C CA . SER A 1 100 ? -3.509 -9.151 15.498 1.00 83.19 100 SER A CA 1
ATOM 783 C C . SER A 1 100 ? -2.678 -8.628 14.334 1.00 83.19 100 SER A C 1
ATOM 785 O O . SER A 1 100 ? -2.701 -7.433 14.037 1.00 83.19 100 SER A O 1
ATOM 787 N N . ASP A 1 101 ? -1.948 -9.533 13.706 1.00 79.56 101 ASP A N 1
ATOM 788 C CA . ASP A 1 101 ? -1.225 -9.367 12.449 1.00 79.56 101 ASP A CA 1
ATOM 789 C C . ASP A 1 101 ? -2.160 -9.100 11.258 1.00 79.56 101 ASP A C 1
ATOM 791 O O . ASP A 1 101 ? -1.782 -8.422 10.309 1.00 79.56 101 ASP A O 1
ATOM 795 N N . GLU A 1 102 ? -3.420 -9.534 11.329 1.00 79.44 102 GLU A N 1
ATOM 796 C CA . GLU A 1 102 ? -4.435 -9.223 10.316 1.00 79.44 102 GLU A CA 1
ATOM 797 C C . GLU A 1 102 ? -5.045 -7.816 10.468 1.00 79.44 102 GLU A C 1
ATOM 799 O O . GLU A 1 102 ? -5.816 -7.365 9.610 1.00 79.44 102 GLU A O 1
ATOM 804 N N . CYS A 1 103 ? -4.758 -7.108 11.567 1.00 85.12 103 CYS A N 1
ATOM 805 C CA . CYS A 1 103 ? -5.277 -5.764 11.791 1.00 85.12 103 CYS A CA 1
ATOM 806 C C . CYS A 1 103 ? -4.499 -4.751 10.947 1.00 85.12 103 CYS A C 1
ATOM 808 O O . CYS A 1 103 ? -3.352 -4.438 11.241 1.00 85.12 103 CYS A O 1
ATOM 810 N N . THR A 1 104 ? -5.139 -4.156 9.943 1.00 79.62 104 THR A N 1
ATOM 811 C CA . THR A 1 104 ? -4.511 -3.138 9.080 1.00 79.62 104 THR A CA 1
ATOM 812 C C . THR A 1 104 ? -4.652 -1.703 9.596 1.00 79.62 104 THR A C 1
ATOM 814 O O . THR A 1 104 ? -4.263 -0.763 8.911 1.00 79.62 104 THR A O 1
ATOM 817 N N . GLY A 1 105 ? -5.247 -1.503 10.778 1.00 83.12 105 GLY A N 1
ATOM 818 C CA . GLY A 1 105 ? -5.453 -0.164 11.340 1.00 83.12 105 GLY A CA 1
ATOM 819 C C . GLY A 1 105 ? -6.454 0.707 10.565 1.00 83.12 105 GLY A C 1
ATOM 820 O O . GLY A 1 105 ? -6.363 1.925 10.624 1.00 83.12 105 GLY A O 1
ATOM 821 N N . CYS A 1 106 ? -7.424 0.109 9.860 1.00 86.62 106 CYS A N 1
ATOM 822 C CA . CYS A 1 106 ? -8.407 0.838 9.036 1.00 86.62 106 CYS A CA 1
ATOM 823 C C . CYS A 1 106 ? -9.450 1.672 9.809 1.00 86.62 106 CYS A C 1
ATOM 825 O O . CYS A 1 106 ? -10.199 2.414 9.190 1.00 86.62 106 CYS A O 1
ATOM 827 N N . LEU A 1 107 ? -9.531 1.534 11.139 1.00 89.88 107 LEU A N 1
ATOM 828 C CA . LEU A 1 107 ? -10.427 2.278 12.044 1.00 89.88 107 LEU A CA 1
ATOM 829 C C . LEU A 1 107 ? -11.949 2.123 11.839 1.00 89.88 107 LEU A C 1
ATOM 831 O O . LEU A 1 107 ? -12.703 2.661 12.645 1.00 89.88 107 LEU A O 1
ATOM 835 N N . ASN A 1 108 ? -12.423 1.289 10.907 1.00 90.94 108 ASN A N 1
ATOM 836 C CA . ASN A 1 108 ? -13.861 1.010 10.725 1.00 90.94 108 ASN A CA 1
ATOM 837 C C . ASN A 1 108 ? -14.603 0.630 12.023 1.00 90.94 108 ASN A C 1
ATOM 839 O O . ASN A 1 108 ? -15.775 0.952 12.200 1.00 90.94 108 ASN A O 1
ATOM 843 N N . CYS A 1 109 ? -13.932 -0.076 12.938 1.00 92.62 109 CYS A N 1
ATOM 844 C CA . CYS A 1 109 ? -14.500 -0.465 14.229 1.00 92.62 109 CYS A CA 1
ATOM 845 C C . CYS A 1 109 ? -14.740 0.720 15.178 1.00 92.62 109 CYS A C 1
ATOM 847 O O . CYS A 1 109 ? -15.632 0.638 16.019 1.00 92.62 109 CYS A O 1
ATOM 849 N N . VAL A 1 110 ? -13.944 1.788 15.057 1.00 92.62 110 VAL A N 1
ATOM 850 C CA . VAL A 1 110 ? -14.112 3.043 15.801 1.00 92.62 110 VAL A CA 1
ATOM 851 C C . VAL A 1 110 ? -15.272 3.833 15.198 1.00 92.62 110 VAL A C 1
ATOM 853 O O . VAL A 1 110 ? -16.153 4.266 15.932 1.00 92.62 110 VAL A O 1
ATOM 856 N N . ASP A 1 111 ? -15.323 3.939 13.868 1.00 91.94 111 ASP A N 1
ATOM 857 C CA . ASP A 1 111 ? -16.326 4.747 13.162 1.00 91.94 111 ASP A CA 1
ATOM 858 C C . ASP A 1 111 ? -17.757 4.197 13.288 1.00 91.94 111 ASP A C 1
ATOM 860 O O . ASP A 1 111 ? -18.712 4.965 13.370 1.00 91.94 111 ASP A O 1
ATOM 864 N N . VAL A 1 112 ? -17.928 2.870 13.337 1.00 94.44 112 VAL A N 1
ATOM 865 C CA . VAL A 1 112 ? -19.252 2.231 13.485 1.00 94.44 112 VAL A CA 1
ATOM 866 C C . VAL A 1 112 ? -19.748 2.184 14.938 1.00 94.44 112 VAL A C 1
ATOM 868 O O . VAL A 1 112 ? -20.884 1.769 15.191 1.00 94.44 112 V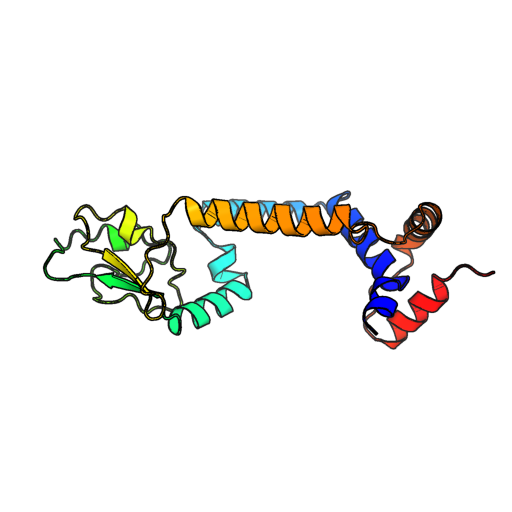AL A O 1
ATOM 871 N N . CYS A 1 113 ? -18.896 2.510 15.916 1.00 94.25 113 CYS A N 1
ATOM 872 C CA . CYS A 1 113 ? -19.247 2.346 17.321 1.00 94.25 113 CYS A CA 1
ATOM 873 C C . CYS A 1 113 ? -20.372 3.327 17.704 1.00 94.25 113 CYS A C 1
ATOM 875 O O . CYS A 1 113 ? -20.205 4.534 17.541 1.00 94.25 113 CYS A O 1
ATOM 877 N N . PRO A 1 114 ? -21.520 2.846 18.224 1.00 93.94 114 PRO A N 1
ATOM 878 C CA . PRO A 1 114 ? -22.632 3.727 18.584 1.00 93.94 114 PRO A CA 1
ATOM 879 C C . PRO A 1 114 ? -22.360 4.540 19.857 1.00 93.94 114 PRO A C 1
ATOM 881 O O . PRO A 1 114 ? -22.999 5.568 20.071 1.00 93.94 114 PRO A O 1
ATOM 884 N N . VAL A 1 115 ? -21.435 4.081 20.704 1.00 93.69 115 VAL A N 1
ATOM 885 C CA . VAL A 1 115 ? -21.052 4.760 21.943 1.00 93.69 115 VAL A CA 1
ATOM 886 C C . VAL A 1 115 ? -19.788 5.572 21.679 1.00 93.69 115 VAL A C 1
ATOM 888 O O . VAL A 1 115 ? -18.776 5.042 21.217 1.00 93.69 115 VAL A O 1
ATOM 891 N N . LYS A 1 116 ? -19.860 6.880 21.941 1.00 89.19 116 LYS A N 1
ATOM 892 C CA . LYS A 1 116 ? -18.727 7.793 21.754 1.00 89.19 116 LYS A CA 1
ATOM 893 C C . LYS A 1 116 ? -17.589 7.419 22.702 1.00 89.19 116 LYS A C 1
ATOM 895 O O . LYS A 1 116 ? -17.835 7.046 23.842 1.00 89.19 116 LYS A O 1
ATOM 900 N N . ASP A 1 117 ? -16.359 7.531 22.208 1.00 86.62 117 ASP A N 1
ATOM 901 C CA . ASP A 1 117 ? -15.119 7.325 22.969 1.00 86.62 117 ASP A CA 1
ATOM 902 C C . ASP A 1 117 ? -14.936 5.925 23.601 1.00 86.62 117 ASP A C 1
ATOM 904 O O . ASP A 1 117 ? -13.995 5.714 24.358 1.00 86.62 117 ASP A O 1
ATOM 908 N N . THR A 1 118 ? -15.756 4.927 23.246 1.00 90.31 118 THR A N 1
ATOM 909 C CA . THR A 1 118 ? -15.573 3.535 23.707 1.00 90.31 118 THR A CA 1
ATOM 910 C C . THR A 1 118 ? -14.435 2.812 22.991 1.00 90.31 118 THR A C 1
ATOM 912 O O . THR A 1 118 ? -13.782 1.947 23.577 1.00 90.31 118 THR A O 1
ATOM 915 N N . LEU A 1 119 ? -14.198 3.138 21.718 1.00 91.75 119 LEU A N 1
ATOM 916 C CA . LEU A 1 119 ? -13.049 2.654 20.960 1.00 91.75 119 LEU A CA 1
ATOM 917 C C . LEU A 1 119 ? -12.238 3.830 20.432 1.00 91.75 119 LEU A C 1
ATOM 919 O O . LEU A 1 119 ? -12.792 4.773 19.874 1.00 91.75 119 LEU A O 1
ATOM 923 N N . TRP A 1 120 ? -10.918 3.745 20.551 1.00 88.75 120 TRP A N 1
ATOM 924 C CA . TRP A 1 120 ? -10.007 4.747 20.008 1.00 88.75 120 TRP A CA 1
ATOM 925 C C . TRP A 1 120 ? -8.694 4.115 19.557 1.00 88.75 120 TRP A C 1
ATOM 927 O O . TRP A 1 120 ? -8.332 3.006 19.957 1.00 88.75 120 TRP A O 1
ATOM 937 N N . LEU A 1 121 ? -7.972 4.841 18.706 1.00 87.69 121 LEU A N 1
ATOM 938 C CA . LEU A 1 121 ? -6.591 4.519 18.376 1.00 87.69 121 LEU A CA 1
ATOM 939 C C . LEU A 1 121 ? -5.683 5.132 19.444 1.00 87.69 121 LEU A C 1
ATOM 941 O O . LEU A 1 121 ? -5.585 6.353 19.561 1.00 87.69 121 LEU A O 1
ATOM 945 N N . GLU A 1 122 ? -5.022 4.289 20.225 1.00 82.56 122 GLU A N 1
ATOM 946 C CA . GLU A 1 122 ? -4.000 4.700 21.178 1.00 82.56 122 GLU A CA 1
ATOM 947 C C . GLU A 1 122 ? -2.636 4.647 20.489 1.00 82.56 122 GLU A C 1
ATOM 949 O O . GLU A 1 122 ? -2.192 3.584 20.059 1.00 82.56 122 GLU A O 1
ATOM 954 N N . SER A 1 123 ? -1.982 5.802 20.350 1.00 74.50 123 SER A N 1
ATOM 955 C CA . SER A 1 123 ? -0.611 5.911 19.849 1.00 74.50 123 SER A CA 1
ATOM 956 C C . SER A 1 123 ? 0.351 6.142 21.012 1.00 74.50 123 SER A C 1
ATOM 958 O O . SER A 1 123 ? 0.345 7.219 21.606 1.00 74.50 123 SER A O 1
ATOM 960 N N . VAL A 1 124 ? 1.201 5.160 21.310 1.00 62.75 124 VAL A N 1
ATOM 961 C CA . VAL A 1 124 ? 2.149 5.200 22.436 1.00 62.75 124 VAL A CA 1
ATOM 962 C C . VAL A 1 124 ? 3.214 6.322 22.352 1.00 62.75 124 VAL A C 1
ATOM 964 O O . VAL A 1 124 ? 3.553 6.840 23.413 1.00 62.75 124 VAL A O 1
ATOM 967 N N . PRO A 1 125 ? 3.723 6.800 21.188 1.00 61.59 125 PRO A N 1
ATOM 968 C CA . PRO A 1 125 ? 4.832 7.760 21.191 1.00 61.59 125 PRO A CA 1
ATOM 969 C C . PRO A 1 125 ? 4.422 9.220 20.946 1.00 61.59 125 PRO A C 1
ATOM 971 O O . PRO A 1 125 ? 5.213 10.122 21.208 1.00 61.59 125 PRO A O 1
ATOM 974 N N . LEU A 1 126 ? 3.212 9.502 20.446 1.00 53.81 126 LEU A N 1
ATOM 975 C CA . LEU A 1 126 ? 2.854 10.845 19.982 1.00 53.81 126 LEU A CA 1
ATOM 976 C C . LEU A 1 126 ? 1.656 11.406 20.752 1.00 53.81 126 LEU A C 1
ATOM 978 O O . LEU A 1 126 ? 0.508 11.319 20.330 1.00 53.81 126 LEU A O 1
ATOM 982 N N . LYS A 1 127 ? 1.940 12.064 21.879 1.00 49.31 127 LYS A N 1
ATOM 983 C CA . LYS A 1 127 ? 0.963 12.775 22.729 1.00 49.31 127 LYS A CA 1
ATOM 984 C C . LYS A 1 127 ? 0.375 14.046 22.072 1.00 49.31 127 LYS A C 1
ATOM 986 O O . LYS A 1 127 ? -0.200 14.887 22.757 1.00 49.31 127 LYS A O 1
ATOM 991 N N . ARG A 1 128 ? 0.526 14.239 20.754 1.00 58.47 128 ARG A N 1
ATOM 992 C CA . ARG A 1 128 ? -0.006 15.401 20.022 1.00 58.47 128 ARG A CA 1
ATOM 993 C C . ARG A 1 128 ? -1.188 14.986 19.152 1.00 58.47 128 ARG A C 1
ATOM 995 O O . ARG A 1 128 ? -1.025 14.256 18.179 1.00 58.47 128 ARG A O 1
ATOM 1002 N N . ARG A 1 129 ? -2.379 15.501 19.476 1.00 57.97 129 ARG A N 1
ATOM 1003 C CA . ARG A 1 129 ? -3.566 15.395 18.617 1.00 57.97 129 ARG A CA 1
ATOM 1004 C C . ARG A 1 129 ? -3.388 16.323 17.415 1.00 57.97 129 ARG A C 1
ATOM 1006 O O . ARG A 1 129 ? -3.639 17.519 17.513 1.00 57.97 129 ARG A O 1
ATOM 1013 N N . VAL A 1 130 ? -2.926 15.782 16.292 1.00 66.62 130 VAL A N 1
ATOM 1014 C CA . VAL A 1 130 ? -2.890 16.525 15.026 1.00 66.62 130 VAL A CA 1
ATOM 1015 C C . VAL A 1 130 ? -4.325 16.620 14.485 1.00 66.62 130 VAL A C 1
ATOM 1017 O O . VAL A 1 130 ? -5.024 15.603 14.453 1.00 66.62 130 VAL A O 1
ATOM 1020 N N . PRO A 1 131 ? -4.815 17.805 14.076 1.00 74.19 131 PRO A N 1
ATOM 1021 C CA . PRO A 1 131 ? -6.159 17.928 13.523 1.00 74.19 131 PRO A CA 1
ATOM 1022 C C . PRO A 1 131 ? -6.308 17.094 12.242 1.00 74.19 131 PRO A C 1
ATOM 1024 O O . PRO A 1 131 ? -5.453 17.136 11.359 1.00 74.19 131 PRO A O 1
ATOM 1027 N N . LYS A 1 132 ? -7.429 16.366 12.112 1.00 73.00 132 LYS A N 1
ATOM 1028 C CA . LYS A 1 132 ? -7.672 15.399 11.018 1.00 73.00 132 LYS A CA 1
ATOM 1029 C C . LYS A 1 132 ? -7.540 16.003 9.610 1.00 73.00 132 LYS A C 1
ATOM 1031 O O . LYS A 1 132 ? -7.169 15.301 8.680 1.00 73.00 132 LYS A O 1
ATOM 1036 N N . ARG A 1 133 ? -7.817 17.303 9.453 1.00 80.38 133 ARG A N 1
ATOM 1037 C CA . ARG A 1 133 ? -7.706 18.029 8.172 1.00 80.38 133 ARG A CA 1
ATOM 1038 C C . ARG A 1 133 ? -6.280 18.473 7.835 1.00 80.38 133 ARG A C 1
ATOM 1040 O O . ARG A 1 133 ? -5.981 18.713 6.673 1.00 80.38 133 ARG A O 1
ATOM 1047 N N . LEU A 1 134 ? -5.405 18.576 8.834 1.00 85.31 134 LEU A N 1
ATOM 1048 C CA . LEU A 1 134 ? -4.039 19.061 8.647 1.00 85.31 134 LEU A CA 1
ATOM 1049 C C . LEU A 1 134 ? -3.126 17.984 8.061 1.00 85.31 134 LEU A C 1
ATOM 1051 O O . LEU A 1 134 ? -2.250 18.308 7.276 1.00 85.31 134 LEU A O 1
ATOM 1055 N N . VAL A 1 135 ? -3.351 16.709 8.386 1.00 83.00 135 VAL A N 1
ATOM 1056 C CA . VAL A 1 135 ? -2.549 15.593 7.854 1.00 83.00 135 VAL A CA 1
ATOM 1057 C C . VAL A 1 135 ? -2.564 15.539 6.317 1.00 83.00 135 VAL A C 1
ATOM 1059 O O . VAL A 1 135 ? -1.485 15.626 5.733 1.00 83.00 135 VAL A O 1
ATOM 1062 N N . PRO A 1 136 ? -3.724 15.462 5.630 1.00 84.81 136 PRO A N 1
ATOM 1063 C CA . PRO A 1 136 ? -3.731 15.463 4.168 1.00 84.81 136 PRO A CA 1
ATOM 1064 C C . PRO A 1 136 ? -3.189 16.777 3.592 1.00 84.81 136 PRO A C 1
ATOM 1066 O O . PRO A 1 136 ? -2.464 16.743 2.603 1.00 84.81 136 PRO A O 1
ATOM 1069 N N . ALA A 1 137 ? -3.465 17.919 4.232 1.00 90.06 137 ALA A N 1
ATOM 1070 C CA . ALA A 1 137 ? -2.942 19.213 3.796 1.00 90.06 137 ALA A CA 1
ATOM 1071 C C . ALA A 1 137 ? -1.405 19.279 3.861 1.00 90.06 137 ALA A C 1
ATOM 1073 O O . ALA A 1 137 ? -0.780 19.793 2.940 1.00 90.06 137 ALA A O 1
ATOM 1074 N N . LEU A 1 138 ? -0.789 18.718 4.905 1.00 89.38 138 LEU A N 1
ATOM 1075 C CA . LEU A 1 138 ? 0.666 18.632 5.042 1.00 89.38 138 LEU A CA 1
ATOM 1076 C C . LEU A 1 138 ? 1.284 17.660 4.038 1.00 89.38 138 LEU A C 1
ATOM 1078 O O . LEU A 1 138 ? 2.338 17.960 3.491 1.00 89.38 138 LEU A O 1
ATOM 1082 N N . VAL A 1 139 ? 0.642 16.518 3.777 1.00 90.75 139 VAL A N 1
ATOM 1083 C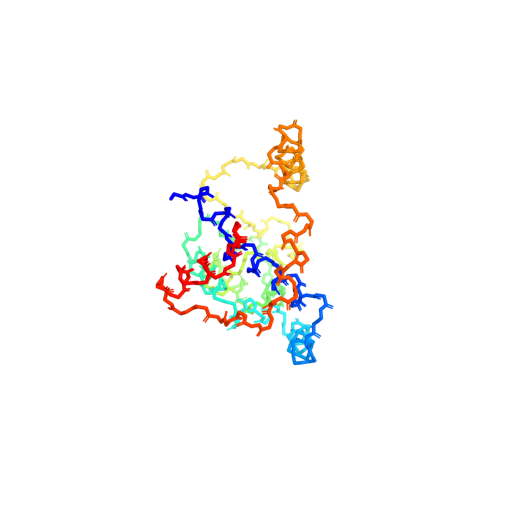 CA . VAL A 1 139 ? 1.129 15.545 2.787 1.00 90.75 139 VAL A CA 1
ATOM 1084 C C . VAL A 1 139 ? 1.100 16.149 1.385 1.00 90.75 139 VAL A C 1
ATOM 1086 O O . VAL A 1 139 ? 2.114 16.140 0.691 1.00 90.75 139 VAL A O 1
ATOM 1089 N N . VAL A 1 140 ? -0.038 16.724 0.985 1.00 94.69 140 VAL A N 1
ATOM 1090 C CA . VAL A 1 140 ? -0.189 17.369 -0.325 1.00 94.69 140 VAL A CA 1
ATOM 1091 C C . VAL A 1 140 ? 0.725 18.587 -0.429 1.00 94.69 140 VAL A C 1
ATOM 1093 O O . VAL A 1 140 ? 1.453 18.721 -1.407 1.00 94.69 140 VAL A O 1
ATOM 1096 N N . GLY A 1 141 ? 0.743 19.445 0.593 1.00 95.56 141 GLY A N 1
ATOM 1097 C CA . GLY A 1 141 ? 1.596 20.631 0.631 1.00 95.56 141 GLY A CA 1
ATOM 1098 C C . GLY A 1 141 ? 3.081 20.285 0.573 1.00 95.56 141 GLY A C 1
ATOM 1099 O O . GLY A 1 141 ? 3.816 20.899 -0.191 1.00 95.56 141 GLY A O 1
ATOM 1100 N N . GLY A 1 142 ? 3.519 19.265 1.315 1.00 95.94 142 GLY A N 1
ATOM 1101 C CA . GLY A 1 142 ? 4.893 18.771 1.285 1.00 95.94 142 GLY A CA 1
ATOM 1102 C C . GLY A 1 142 ? 5.280 18.213 -0.081 1.00 95.94 142 GLY A C 1
ATOM 1103 O O . GLY A 1 142 ? 6.340 18.559 -0.595 1.00 95.94 142 GLY A O 1
ATOM 1104 N N . PHE A 1 143 ? 4.411 17.414 -0.706 1.00 94.25 143 PHE A N 1
ATOM 1105 C CA . PHE A 1 143 ? 4.642 16.905 -2.058 1.00 94.25 143 PHE A CA 1
ATOM 1106 C C . PHE A 1 143 ? 4.787 18.047 -3.071 1.00 94.25 143 PHE A C 1
ATOM 1108 O O . PHE A 1 143 ? 5.807 18.122 -3.750 1.00 94.25 143 PHE A O 1
ATOM 1115 N N . VAL A 1 144 ? 3.820 18.972 -3.107 1.00 96.00 144 VAL A N 1
ATOM 1116 C CA . VAL A 1 144 ? 3.823 20.127 -4.021 1.00 96.00 144 VAL A CA 1
ATOM 1117 C C . VAL A 1 144 ? 5.046 21.011 -3.794 1.00 96.00 144 VAL A C 1
ATOM 1119 O O . VAL A 1 144 ? 5.665 21.452 -4.760 1.00 96.00 144 VAL A O 1
ATOM 1122 N N . LEU A 1 145 ? 5.422 21.248 -2.536 1.00 95.69 145 LEU A N 1
ATOM 1123 C CA . LEU A 1 145 ? 6.604 22.029 -2.189 1.00 95.69 145 LEU A CA 1
ATOM 1124 C C . LEU A 1 145 ? 7.876 21.357 -2.709 1.00 95.69 145 LEU A C 1
ATOM 1126 O O . LEU A 1 145 ? 8.676 22.013 -3.365 1.00 95.69 145 LEU A O 1
ATOM 1130 N N . ILE A 1 146 ? 8.059 20.058 -2.458 1.00 94.56 146 ILE A N 1
ATOM 1131 C CA . ILE A 1 146 ? 9.250 19.318 -2.897 1.00 94.56 146 ILE A CA 1
ATOM 1132 C C . ILE A 1 146 ? 9.337 19.299 -4.425 1.00 94.56 146 ILE A C 1
ATOM 1134 O O . ILE A 1 146 ? 10.385 19.630 -4.980 1.00 94.56 146 ILE A O 1
ATOM 1138 N N . THR A 1 147 ? 8.247 18.961 -5.118 1.00 92.19 147 THR A N 1
ATOM 1139 C CA . THR A 1 147 ? 8.232 18.933 -6.588 1.00 92.19 147 THR A CA 1
ATOM 1140 C C . THR A 1 147 ? 8.406 20.328 -7.179 1.00 92.19 147 THR A C 1
ATOM 1142 O O . THR A 1 147 ? 9.136 20.494 -8.150 1.00 92.19 147 THR A O 1
ATOM 1145 N N . GLY A 1 148 ? 7.788 21.346 -6.576 1.00 94.19 148 GLY A N 1
ATOM 1146 C CA . GLY A 1 148 ? 7.907 22.738 -7.003 1.00 94.19 148 GLY A CA 1
ATOM 1147 C C . GLY A 1 148 ? 9.327 23.269 -6.831 1.00 94.19 148 GLY A C 1
ATOM 1148 O O . GLY A 1 148 ? 9.875 23.859 -7.757 1.00 94.19 148 GLY A O 1
ATOM 1149 N N . LEU A 1 149 ? 9.969 22.988 -5.694 1.00 94.69 149 LEU A N 1
ATOM 1150 C CA . LEU A 1 149 ? 11.379 23.312 -5.472 1.00 94.69 149 LEU A CA 1
ATOM 1151 C C . LEU A 1 149 ? 12.286 22.581 -6.468 1.00 94.69 149 LEU A C 1
ATOM 1153 O O . LEU A 1 149 ? 1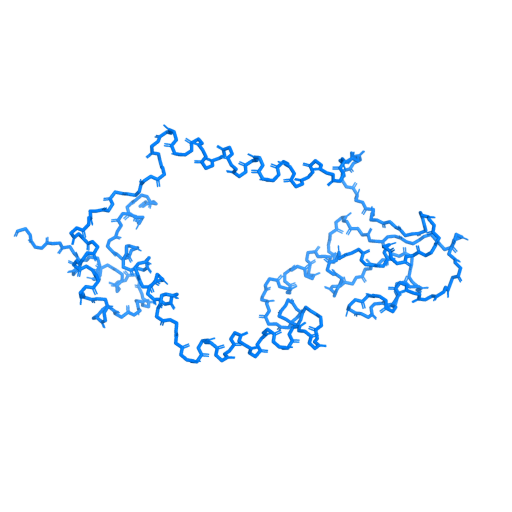3.199 23.197 -7.011 1.00 94.69 149 LEU A O 1
ATOM 1157 N N . ALA A 1 150 ? 12.024 21.306 -6.769 1.00 91.62 150 ALA A N 1
ATOM 1158 C CA . ALA A 1 150 ? 12.779 20.560 -7.778 1.00 91.62 150 ALA A CA 1
ATOM 1159 C C . ALA A 1 150 ? 12.628 21.159 -9.191 1.00 91.62 150 ALA A C 1
ATOM 1161 O O . ALA A 1 150 ? 13.606 21.235 -9.934 1.00 91.62 150 ALA A O 1
ATOM 1162 N N . MET A 1 151 ? 11.429 21.629 -9.558 1.00 92.31 151 MET A N 1
ATOM 1163 C CA . MET A 1 151 ? 11.193 22.329 -10.827 1.00 92.31 151 MET A CA 1
ATOM 1164 C C . MET A 1 151 ? 11.898 23.690 -10.870 1.00 92.31 151 MET A C 1
ATOM 1166 O O . MET A 1 151 ? 12.566 23.989 -11.856 1.00 92.31 151 MET A O 1
ATOM 1170 N N . LEU A 1 152 ? 11.807 24.485 -9.797 1.00 93.69 152 LEU A N 1
ATOM 1171 C CA . LEU A 1 152 ? 12.433 25.812 -9.702 1.00 93.69 152 LEU A CA 1
ATOM 1172 C C . LEU A 1 152 ? 13.964 25.750 -9.711 1.00 93.69 152 LEU A C 1
ATOM 1174 O O . LEU A 1 152 ? 14.615 26.615 -10.285 1.00 93.69 152 LEU A O 1
ATOM 1178 N N . THR A 1 153 ? 14.540 24.722 -9.092 1.00 92.94 153 THR A N 1
ATOM 1179 C CA . THR A 1 153 ? 15.994 24.495 -9.069 1.00 92.94 153 THR A CA 1
ATOM 1180 C C . THR A 1 153 ? 16.520 23.832 -10.343 1.00 92.94 153 THR A C 1
ATOM 1182 O O . THR A 1 153 ? 17.720 23.604 -10.461 1.00 92.94 153 THR A O 1
ATOM 1185 N N . GLY A 1 154 ? 15.647 23.504 -11.302 1.00 85.94 154 GLY A N 1
ATOM 1186 C CA . GLY A 1 154 ? 16.029 22.843 -12.551 1.00 85.94 154 GLY A CA 1
ATOM 1187 C C . GLY A 1 154 ? 16.421 21.368 -12.396 1.00 85.94 154 GLY A C 1
ATOM 1188 O O . GLY A 1 154 ? 16.773 20.730 -13.381 1.00 85.94 154 GLY A O 1
ATOM 1189 N N . HIS A 1 155 ? 16.316 20.792 -11.195 1.00 86.44 155 HIS A N 1
ATOM 1190 C CA . HIS A 1 155 ? 16.607 19.378 -10.929 1.00 86.44 155 HIS A CA 1
ATOM 1191 C C . HIS A 1 155 ? 15.485 18.419 -11.356 1.00 86.44 155 HIS A C 1
ATOM 1193 O O . HIS A 1 155 ? 15.634 17.206 -11.227 1.00 86.44 155 HIS A O 1
ATOM 1199 N N . TRP A 1 156 ? 14.357 18.941 -11.843 1.00 84.06 156 TRP A N 1
ATOM 1200 C CA . TRP A 1 156 ? 13.233 18.131 -12.318 1.00 84.06 156 TRP A CA 1
ATOM 1201 C C . TRP A 1 156 ? 13.461 17.512 -13.703 1.00 84.06 156 TRP A C 1
ATOM 1203 O O . TRP A 1 156 ? 12.942 16.434 -13.989 1.00 84.06 156 TRP A O 1
ATOM 1213 N N . GLN A 1 157 ? 14.200 18.190 -14.585 1.00 77.06 157 GLN A N 1
ATOM 1214 C CA . GLN A 1 157 ? 14.387 17.730 -15.961 1.00 77.06 157 GLN A CA 1
ATOM 1215 C C . GLN A 1 157 ? 15.525 16.707 -16.047 1.00 77.06 157 GLN A C 1
ATOM 1217 O O . GLN A 1 157 ? 16.607 16.920 -15.505 1.00 77.06 157 GLN A O 1
ATOM 1222 N N . ASN A 1 158 ? 15.278 15.598 -16.749 1.00 75.62 158 ASN A N 1
ATOM 1223 C CA . ASN A 1 158 ? 16.305 14.608 -17.070 1.00 75.62 158 ASN A CA 1
ATOM 1224 C C . ASN A 1 158 ? 17.105 15.058 -18.310 1.00 75.62 158 ASN A C 1
ATOM 1226 O O . ASN A 1 158 ? 16.556 15.687 -19.212 1.00 75.62 158 ASN A O 1
ATOM 1230 N N . ASN A 1 159 ? 18.384 14.696 -18.390 1.00 73.44 159 ASN A N 1
ATOM 1231 C CA . ASN A 1 159 ? 19.322 15.089 -19.446 1.00 73.44 159 ASN A CA 1
ATOM 1232 C C . ASN A 1 159 ? 19.175 14.269 -20.754 1.00 73.44 159 ASN A C 1
ATOM 1234 O O . ASN A 1 159 ? 20.134 14.102 -21.505 1.00 73.44 159 ASN A O 1
ATOM 1238 N N . MET A 1 160 ? 17.997 13.697 -21.026 1.00 73.81 160 MET A N 1
ATOM 1239 C CA . MET A 1 160 ? 17.770 12.843 -22.199 1.00 73.81 160 MET A CA 1
ATOM 1240 C C . MET A 1 160 ? 17.381 13.661 -23.430 1.00 73.81 160 MET A C 1
ATOM 1242 O O . MET A 1 160 ? 16.368 14.360 -23.428 1.00 73.81 160 MET A O 1
ATOM 1246 N N . SER A 1 161 ? 18.136 13.517 -24.523 1.00 81.50 161 SER A N 1
ATOM 1247 C CA . SER A 1 161 ? 17.762 14.127 -25.798 1.00 81.50 161 SER A CA 1
ATOM 1248 C C . SER A 1 161 ? 16.632 13.348 -26.485 1.00 81.50 161 SER A C 1
ATOM 1250 O O . SER A 1 161 ? 16.537 12.122 -26.393 1.00 81.50 161 SER A O 1
ATOM 1252 N N . VAL A 1 162 ? 15.788 14.052 -27.244 1.00 81.69 162 VAL A N 1
ATOM 1253 C CA . VAL A 1 162 ? 14.700 13.430 -28.024 1.00 81.69 162 VAL A CA 1
ATOM 1254 C C . VAL A 1 162 ? 15.247 12.408 -29.033 1.00 81.69 162 VAL A C 1
ATOM 1256 O O . VAL A 1 162 ? 14.643 11.359 -29.252 1.00 81.69 162 VAL A O 1
ATOM 1259 N N . ASN A 1 163 ? 16.425 12.670 -29.606 1.00 81.75 163 ASN A N 1
ATOM 1260 C CA . ASN A 1 163 ? 17.072 11.761 -30.552 1.00 81.75 163 ASN A CA 1
ATOM 1261 C C . ASN A 1 163 ? 17.535 10.460 -29.879 1.00 81.75 163 ASN A C 1
ATOM 1263 O O . ASN A 1 163 ? 17.399 9.389 -30.472 1.00 81.75 163 ASN A O 1
ATOM 1267 N N . ASP A 1 164 ? 18.038 10.531 -28.643 1.00 78.88 164 ASP A N 1
ATOM 1268 C CA . ASP A 1 164 ? 18.377 9.340 -27.853 1.00 78.88 164 ASP A CA 1
ATOM 1269 C C . ASP A 1 164 ? 17.136 8.498 -27.561 1.00 78.88 164 ASP A C 1
ATOM 1271 O O . ASP A 1 164 ? 17.155 7.282 -27.763 1.00 78.88 164 ASP A O 1
ATOM 1275 N N . TYR A 1 165 ? 16.030 9.148 -27.187 1.00 78.94 165 TYR A N 1
ATOM 1276 C CA . TYR A 1 165 ? 14.753 8.476 -26.959 1.00 78.94 165 TYR A CA 1
ATOM 1277 C C . TYR A 1 165 ? 14.253 7.744 -28.217 1.00 78.94 165 TYR A C 1
ATOM 1279 O O . TYR A 1 165 ? 13.896 6.566 -28.153 1.00 78.94 165 TYR A O 1
ATOM 1287 N N . ILE A 1 166 ? 14.271 8.403 -29.383 1.00 82.88 166 ILE A N 1
ATOM 1288 C CA . ILE A 1 166 ? 13.828 7.804 -30.655 1.00 82.88 166 ILE A CA 1
ATOM 1289 C C . ILE A 1 166 ? 14.707 6.606 -31.042 1.00 82.88 166 ILE A C 1
ATOM 1291 O O . ILE A 1 166 ? 14.181 5.570 -31.458 1.00 82.88 166 ILE A O 1
ATOM 1295 N N . ARG A 1 167 ? 16.031 6.707 -30.869 1.00 79.94 167 ARG A N 1
ATOM 1296 C CA . ARG A 1 167 ? 16.959 5.593 -31.130 1.00 79.94 167 ARG A CA 1
ATOM 1297 C C . ARG A 1 167 ? 16.671 4.392 -30.235 1.00 79.94 167 ARG A C 1
ATOM 1299 O O . ARG A 1 167 ? 16.552 3.271 -30.727 1.00 79.94 167 ARG A O 1
ATOM 1306 N N . GLN A 1 168 ? 16.530 4.621 -28.933 1.00 78.56 168 GLN A N 1
ATOM 1307 C CA . GLN A 1 168 ? 16.261 3.549 -27.973 1.00 78.56 168 GLN A CA 1
ATOM 1308 C C . GLN A 1 168 ? 14.896 2.903 -28.207 1.00 78.56 168 GLN A C 1
ATOM 1310 O O . GLN A 1 168 ? 14.785 1.679 -28.142 1.00 78.56 168 GLN A O 1
ATOM 1315 N N . ARG A 1 169 ? 13.879 3.696 -28.566 1.00 78.75 169 ARG A N 1
ATOM 1316 C CA . ARG A 1 169 ? 12.562 3.199 -28.983 1.00 78.75 169 ARG A CA 1
ATOM 1317 C C . ARG A 1 169 ? 12.669 2.231 -30.163 1.00 78.75 169 ARG A C 1
ATOM 1319 O O . ARG A 1 169 ? 12.060 1.166 -30.120 1.00 78.75 169 ARG A O 1
ATOM 1326 N N . ALA A 1 170 ? 13.426 2.577 -31.205 1.00 80.50 170 ALA A N 1
ATOM 1327 C CA . ALA A 1 170 ? 13.568 1.727 -32.389 1.00 80.50 170 ALA A CA 1
ATOM 1328 C C . ALA A 1 170 ? 14.225 0.371 -32.062 1.00 80.50 170 ALA A C 1
ATOM 1330 O O . ALA A 1 170 ? 13.825 -0.661 -32.598 1.00 80.50 170 ALA A O 1
ATOM 1331 N N . ALA A 1 171 ? 15.184 0.362 -31.134 1.00 78.06 171 ALA A N 1
ATOM 1332 C CA . ALA A 1 171 ? 15.901 -0.837 -30.702 1.00 78.06 171 ALA A CA 1
ATOM 1333 C C . ALA A 1 171 ? 15.244 -1.573 -29.514 1.00 78.06 171 ALA A C 1
ATOM 1335 O O . ALA A 1 171 ? 15.773 -2.580 -29.046 1.00 78.06 171 ALA A O 1
ATOM 1336 N N . ILE A 1 172 ? 14.084 -1.124 -29.017 1.00 76.94 172 ILE A N 1
ATOM 1337 C CA . ILE A 1 172 ? 13.543 -1.569 -27.722 1.00 76.94 172 ILE A CA 1
ATOM 1338 C C . ILE A 1 172 ? 13.288 -3.079 -27.635 1.00 76.94 172 ILE A C 1
ATOM 1340 O O . ILE A 1 172 ? 13.499 -3.684 -26.585 1.00 76.94 172 ILE A O 1
ATOM 1344 N N . ARG A 1 173 ? 12.869 -3.690 -28.752 1.00 74.94 173 ARG A N 1
ATOM 1345 C CA . ARG A 1 173 ? 12.602 -5.133 -28.862 1.00 74.94 173 ARG A CA 1
ATOM 1346 C C . ARG A 1 173 ? 13.876 -5.975 -28.951 1.00 74.94 173 ARG A C 1
ATOM 1348 O O . ARG A 1 173 ? 13.804 -7.177 -28.736 1.00 74.94 173 ARG A O 1
ATOM 1355 N N . MET A 1 174 ? 15.017 -5.362 -29.270 1.00 75.75 174 MET A N 1
ATOM 1356 C CA . MET A 1 174 ? 16.315 -6.043 -29.328 1.00 75.75 174 MET A CA 1
ATOM 1357 C C . MET A 1 174 ? 16.944 -6.178 -27.940 1.00 75.75 174 MET A C 1
ATOM 1359 O O . MET A 1 174 ? 17.711 -7.104 -27.691 1.00 75.75 174 MET A O 1
ATOM 1363 N N . TYR A 1 175 ? 16.614 -5.271 -27.021 1.00 76.25 175 TYR A N 1
ATOM 1364 C CA . TYR A 1 175 ? 17.116 -5.325 -25.657 1.00 76.25 175 TYR A CA 1
ATOM 1365 C C . TYR A 1 175 ? 16.378 -6.410 -24.864 1.00 76.25 175 TYR A C 1
ATOM 1367 O O . TYR A 1 175 ? 15.183 -6.285 -24.595 1.00 76.25 175 TYR A O 1
ATOM 1375 N N . GLY A 1 176 ? 17.091 -7.453 -24.435 1.00 73.69 176 GLY A N 1
ATOM 1376 C CA . GLY A 1 176 ? 16.582 -8.446 -23.483 1.00 73.69 176 GLY A CA 1
ATOM 1377 C C . GLY A 1 176 ? 16.404 -7.882 -22.066 1.00 73.69 176 GLY A C 1
ATOM 1378 O O . GLY A 1 176 ? 16.600 -6.686 -21.824 1.00 73.69 176 GLY A O 1
ATOM 1379 N N . HIS A 1 177 ? 16.009 -8.737 -21.121 1.00 77.25 177 HIS A N 1
ATOM 1380 C CA . HIS A 1 177 ? 16.111 -8.428 -19.694 1.00 77.25 177 HIS A CA 1
ATOM 1381 C C . HIS A 1 177 ? 17.499 -8.875 -19.215 1.00 77.25 177 HIS A C 1
ATOM 1383 O O . HIS A 1 177 ? 17.759 -10.078 -19.232 1.00 77.25 177 HIS A O 1
ATOM 1389 N N . PRO A 1 178 ? 18.399 -7.964 -18.809 1.00 80.00 178 PRO A N 1
ATOM 1390 C CA . PRO A 1 178 ? 19.697 -8.376 -18.297 1.00 80.00 178 PRO A CA 1
ATOM 1391 C C . PRO A 1 178 ? 19.515 -9.109 -16.971 1.00 80.00 178 PRO A C 1
ATOM 1393 O O . PRO A 1 178 ? 18.738 -8.687 -16.114 1.00 80.00 178 PRO A O 1
ATOM 1396 N N . THR A 1 179 ? 20.216 -10.222 -16.807 1.00 84.00 179 THR A N 1
ATOM 1397 C CA . THR A 1 179 ? 20.172 -11.037 -15.583 1.00 84.00 179 THR A CA 1
ATOM 1398 C C . THR A 1 179 ? 21.450 -10.914 -14.759 1.00 84.00 179 THR A C 1
ATOM 1400 O O . THR A 1 179 ? 21.489 -11.375 -13.623 1.00 84.00 179 THR A O 1
ATOM 1403 N N . SER A 1 180 ? 22.484 -10.263 -15.304 1.00 85.19 180 SER A N 1
ATOM 1404 C CA . SER A 1 180 ? 23.775 -10.047 -14.652 1.00 85.19 180 SER A CA 1
ATOM 1405 C C . SER A 1 180 ? 24.303 -8.618 -14.847 1.00 85.19 180 SER A C 1
ATOM 1407 O O . SER A 1 180 ? 23.905 -7.902 -15.769 1.00 85.19 180 SER A O 1
ATOM 1409 N N . LEU A 1 181 ? 25.243 -8.200 -13.991 1.00 83.06 181 LEU A N 1
ATOM 1410 C CA . LEU A 1 181 ? 25.944 -6.914 -14.134 1.00 83.06 181 LEU A CA 1
ATOM 1411 C C . LEU A 1 181 ? 26.750 -6.836 -15.441 1.00 83.06 181 LEU A C 1
ATOM 1413 O O . LEU A 1 181 ? 26.880 -5.765 -16.033 1.00 83.06 181 LEU A O 1
ATOM 1417 N N . GLU A 1 182 ? 27.257 -7.974 -15.911 1.00 86.00 182 GLU A N 1
ATOM 1418 C CA . GLU A 1 182 ? 27.966 -8.080 -17.185 1.00 86.00 182 GLU A CA 1
ATOM 1419 C C . GLU A 1 182 ? 27.038 -7.816 -18.374 1.00 86.00 182 GLU A C 1
ATOM 1421 O O . GLU A 1 182 ? 27.446 -7.159 -19.332 1.00 86.00 182 GLU A O 1
ATOM 1426 N N . ASP A 1 183 ? 25.785 -8.276 -18.309 1.00 82.75 183 ASP A N 1
ATOM 1427 C CA . ASP A 1 183 ? 24.780 -8.007 -19.342 1.00 82.75 183 ASP A CA 1
ATOM 1428 C C . ASP A 1 183 ? 24.417 -6.522 -19.382 1.00 82.75 183 ASP A C 1
ATOM 1430 O O . ASP A 1 183 ? 24.345 -5.933 -20.459 1.00 82.75 183 ASP A O 1
ATOM 1434 N N . ILE A 1 184 ? 24.263 -5.889 -18.212 1.00 83.31 184 ILE A N 1
ATOM 1435 C CA . ILE A 1 184 ? 24.021 -4.441 -18.107 1.00 83.31 184 ILE A CA 1
ATOM 1436 C C . ILE A 1 184 ? 25.187 -3.663 -18.727 1.00 83.31 184 ILE A C 1
ATOM 1438 O O . ILE A 1 184 ? 24.968 -2.727 -19.497 1.00 83.31 184 ILE A O 1
ATOM 1442 N N . SER A 1 185 ? 26.428 -4.062 -18.435 1.00 83.81 185 SER A N 1
ATOM 1443 C CA . SER A 1 185 ? 27.622 -3.444 -19.021 1.00 83.81 185 SER A CA 1
ATOM 1444 C C . SER A 1 185 ? 27.640 -3.589 -20.548 1.00 83.81 185 SER A C 1
ATOM 1446 O O . SER A 1 185 ? 27.800 -2.601 -21.267 1.00 83.81 185 SER A O 1
ATOM 1448 N N . ARG A 1 186 ? 27.367 -4.794 -21.067 1.00 82.50 186 ARG A N 1
ATOM 1449 C CA . ARG A 1 186 ? 27.267 -5.059 -22.513 1.00 82.50 186 ARG A CA 1
ATOM 1450 C C . ARG A 1 186 ? 26.187 -4.212 -23.185 1.00 82.50 186 ARG A C 1
ATOM 1452 O O . ARG A 1 186 ? 26.453 -3.613 -24.224 1.00 82.50 186 ARG A O 1
ATOM 1459 N N . MET A 1 187 ? 25.002 -4.113 -22.586 1.00 78.44 187 MET A N 1
ATOM 1460 C CA . MET A 1 187 ? 23.909 -3.278 -23.094 1.00 78.44 187 MET A CA 1
ATOM 1461 C C . MET A 1 187 ? 24.284 -1.796 -23.108 1.00 78.44 187 MET A C 1
ATOM 1463 O O . MET A 1 187 ? 24.029 -1.112 -24.096 1.00 78.44 187 MET A O 1
ATOM 1467 N N . ASN A 1 188 ? 24.935 -1.306 -22.050 1.00 82.00 188 ASN A N 1
ATOM 1468 C CA . ASN A 1 188 ? 25.421 0.071 -21.991 1.00 82.00 188 ASN A CA 1
ATOM 1469 C C . ASN A 1 188 ? 26.429 0.368 -23.107 1.00 82.00 188 ASN A C 1
ATOM 1471 O O . ASN A 1 188 ? 26.354 1.431 -23.716 1.00 82.00 188 ASN A O 1
ATOM 1475 N N . HIS A 1 189 ? 27.328 -0.569 -23.417 1.00 80.69 189 HIS A N 1
ATOM 1476 C CA . HIS A 1 189 ? 28.253 -0.434 -24.545 1.00 80.69 189 HIS A CA 1
ATOM 1477 C C . HIS A 1 189 ? 27.546 -0.470 -25.908 1.00 80.69 189 HIS A C 1
ATOM 1479 O O . HIS A 1 189 ? 27.917 0.282 -26.804 1.00 80.69 189 HIS A O 1
ATOM 1485 N N . GLN A 1 190 ? 26.524 -1.312 -26.077 1.00 76.44 190 GLN A N 1
ATOM 1486 C CA . GLN A 1 190 ? 25.767 -1.426 -27.331 1.00 76.44 190 GLN A CA 1
ATOM 1487 C C . GLN A 1 190 ? 24.871 -0.215 -27.611 1.00 76.44 190 GLN A C 1
ATOM 1489 O O . GLN A 1 190 ? 24.684 0.155 -28.767 1.00 76.44 190 GLN A O 1
ATOM 1494 N N . ALA A 1 191 ? 24.311 0.391 -26.565 1.00 71.50 191 ALA A N 1
ATOM 1495 C CA . ALA A 1 191 ? 23.386 1.514 -26.677 1.00 71.50 191 ALA A CA 1
ATOM 1496 C C . ALA A 1 191 ? 24.089 2.882 -26.790 1.00 71.50 191 ALA A C 1
ATOM 1498 O O . ALA A 1 191 ? 23.423 3.888 -27.042 1.00 71.50 191 ALA A O 1
ATOM 1499 N N . GLN A 1 192 ? 25.416 2.942 -26.623 1.00 73.44 192 GLN A N 1
ATOM 1500 C CA . GLN A 1 192 ? 26.187 4.159 -26.877 1.00 73.44 192 GLN A CA 1
ATOM 1501 C C . GLN A 1 192 ? 26.241 4.460 -28.386 1.00 73.44 192 GLN A C 1
ATOM 1503 O O . GLN A 1 192 ? 26.512 3.560 -29.185 1.00 73.44 192 GLN A O 1
ATOM 1508 N N . PRO A 1 193 ? 26.015 5.718 -28.808 1.00 63.91 193 PRO A N 1
ATOM 1509 C CA . PRO A 1 193 ? 26.168 6.094 -30.207 1.00 63.91 193 PRO A CA 1
ATOM 1510 C C . PRO A 1 193 ? 27.621 5.861 -30.641 1.00 63.91 193 PRO A C 1
ATOM 1512 O O . PRO A 1 193 ? 28.551 6.354 -29.998 1.00 63.91 193 PRO A O 1
ATOM 1515 N N . ARG A 1 194 ? 27.827 5.116 -31.736 1.00 58.97 194 ARG A N 1
ATOM 1516 C CA . ARG A 1 194 ? 29.134 5.084 -32.406 1.00 58.97 194 ARG A CA 1
ATOM 1517 C C . ARG A 1 194 ? 29.420 6.506 -32.891 1.00 58.97 194 ARG A C 1
ATOM 1519 O O . ARG A 1 194 ? 28.616 7.047 -33.647 1.00 58.97 194 ARG A O 1
ATOM 1526 N N . LYS A 1 195 ? 30.490 7.106 -32.363 1.00 48.00 195 LYS A N 1
ATOM 1527 C CA . LYS A 1 195 ? 31.000 8.400 -32.826 1.00 48.00 195 LYS A CA 1
ATOM 1528 C C . LYS A 1 195 ? 31.383 8.328 -34.297 1.00 48.00 195 LYS A C 1
ATOM 1530 O O . LYS A 1 195 ? 31.890 7.256 -34.700 1.00 48.00 195 LYS A O 1
#

pLDDT: mean 82.55, std 9.46, range [48.0, 96.0]

Foldseek 3Di:
DVVCVCPFLLVLLVVLVVVCCVVVPDPVNVVVVVVVVVVCVVQPCCCLCPPDPVSQVLLVCQLVALWKKAFDPVQDPLPQQLLVQQSLSDSPSVDRIDRGSNDNVPCSSVVRGPGPPRIDTGRPPDPDDDPPVVVVVCVVVVVCVVQVVCVVVVVNDDPDDPVLSVLSVVCSVVQDDDPDPVSSVVVSVVSDDDD